Protein AF-A0A4Q6BRA6-F1 (afdb_monomer_lite)

pLDDT: mean 88.22, std 10.49, range [35.25, 98.69]

Radius of gyration: 20.91 Å; chains: 1; bounding box: 52×38×60 Å

Structure (mmCIF, N/CA/C/O backbone):
data_AF-A0A4Q6BRA6-F1
#
_entry.id   AF-A0A4Q6BRA6-F1
#
loop_
_atom_site.group_PDB
_atom_site.id
_atom_site.type_symbol
_atom_site.label_atom_id
_atom_site.label_alt_id
_atom_site.label_comp_id
_atom_site.label_asym_id
_atom_site.label_entity_id
_atom_site.label_seq_id
_atom_site.pdbx_PDB_ins_code
_atom_site.Cartn_x
_atom_site.Cartn_y
_atom_site.Cartn_z
_atom_site.occupancy
_atom_site.B_iso_or_equiv
_atom_site.auth_seq_id
_atom_site.auth_comp_id
_atom_site.auth_asym_id
_atom_site.auth_atom_id
_atom_site.pdbx_PDB_model_num
ATOM 1 N N . MET A 1 1 ? -25.916 -18.422 7.567 1.00 35.25 1 MET A N 1
ATOM 2 C CA . MET A 1 1 ? -24.764 -18.278 8.483 1.00 35.25 1 MET A CA 1
ATOM 3 C C . MET A 1 1 ? -23.683 -17.547 7.707 1.00 35.25 1 MET A C 1
ATOM 5 O O . MET A 1 1 ? -23.280 -18.076 6.681 1.00 35.25 1 MET A O 1
ATOM 9 N N . SER A 1 2 ? -23.303 -16.319 8.083 1.00 38.03 2 SER A N 1
ATOM 10 C CA . SER A 1 2 ? -22.186 -15.640 7.409 1.00 38.03 2 SER A CA 1
ATOM 11 C C . SER A 1 2 ? -20.893 -16.321 7.838 1.00 38.03 2 SER A C 1
ATOM 13 O O . SER A 1 2 ? -20.604 -16.397 9.032 1.00 38.03 2 SER A O 1
ATOM 15 N N . THR A 1 3 ? -20.136 -16.845 6.884 1.00 42.50 3 THR A N 1
ATOM 16 C CA . THR A 1 3 ? -18.757 -17.274 7.110 1.00 42.50 3 THR A CA 1
ATOM 17 C C . THR A 1 3 ? -17.977 -16.112 7.741 1.00 42.50 3 THR A C 1
ATOM 19 O O . THR A 1 3 ? -18.130 -14.977 7.281 1.00 42.50 3 THR A O 1
ATOM 22 N N . PRO A 1 4 ? -17.183 -16.338 8.804 1.00 53.59 4 PRO A N 1
ATOM 23 C CA . PRO A 1 4 ? -16.319 -15.291 9.344 1.00 53.59 4 PRO A CA 1
ATOM 24 C C . PRO A 1 4 ? -15.389 -14.791 8.230 1.00 53.59 4 PRO A C 1
ATOM 26 O O . PRO A 1 4 ? -14.812 -15.600 7.502 1.00 53.59 4 PRO A O 1
ATOM 29 N N . SER A 1 5 ? -15.289 -13.469 8.044 1.00 74.81 5 SER A N 1
ATOM 30 C CA . SER A 1 5 ? -14.461 -12.913 6.970 1.00 74.81 5 SER A CA 1
ATOM 31 C C . SER A 1 5 ? -12.993 -13.222 7.248 1.00 74.81 5 SER A C 1
ATOM 33 O O . SER A 1 5 ? -12.490 -12.893 8.325 1.00 74.81 5 SER A O 1
ATOM 35 N N . ARG A 1 6 ? -12.305 -13.833 6.280 1.00 86.44 6 ARG A N 1
ATOM 36 C CA . ARG A 1 6 ? -10.858 -14.062 6.349 1.00 86.44 6 ARG A CA 1
ATOM 37 C C . ARG A 1 6 ? -10.134 -12.719 6.535 1.00 86.44 6 ARG A C 1
ATOM 39 O O . ARG A 1 6 ? -10.572 -11.729 5.945 1.00 86.44 6 ARG A O 1
ATOM 46 N N . PRO A 1 7 ? -9.061 -12.642 7.345 1.00 89.81 7 PRO A N 1
ATOM 47 C CA . PRO A 1 7 ? -8.321 -11.397 7.506 1.00 89.81 7 PRO A CA 1
ATOM 48 C C . PRO A 1 7 ? -7.785 -10.917 6.156 1.00 89.81 7 PRO A C 1
ATOM 50 O O . PRO A 1 7 ? -7.386 -11.730 5.320 1.00 89.81 7 PRO A O 1
ATOM 53 N N . ARG A 1 8 ? -7.778 -9.600 5.945 1.00 94.19 8 ARG A N 1
ATOM 54 C CA . ARG A 1 8 ? -7.312 -9.013 4.688 1.00 94.19 8 ARG A CA 1
ATOM 55 C C . ARG A 1 8 ? -5.800 -8.909 4.643 1.00 94.19 8 ARG A C 1
ATOM 57 O O . ARG A 1 8 ? -5.183 -8.446 5.606 1.00 94.19 8 ARG A O 1
ATOM 64 N N . VAL A 1 9 ? -5.235 -9.261 3.500 1.00 95.81 9 VAL A N 1
ATOM 65 C CA . VAL A 1 9 ? -3.826 -9.041 3.174 1.00 95.81 9 VAL A CA 1
ATOM 66 C C . VAL A 1 9 ? -3.755 -8.131 1.959 1.00 95.81 9 VAL A C 1
ATOM 68 O O . VAL A 1 9 ? -4.470 -8.361 0.990 1.00 95.81 9 VAL A O 1
ATOM 71 N N . LEU A 1 10 ? -2.879 -7.128 1.993 1.00 97.44 10 LEU A N 1
ATOM 72 C CA . LEU A 1 10 ? -2.579 -6.289 0.833 1.00 97.44 10 LEU A CA 1
ATOM 73 C C . LEU A 1 10 ? -1.098 -6.407 0.481 1.00 97.44 10 LEU A C 1
ATOM 75 O O . LEU A 1 10 ? -0.242 -6.224 1.345 1.00 97.44 10 LEU A O 1
ATOM 79 N N . SER A 1 11 ? -0.787 -6.652 -0.788 1.00 96.44 11 SER A N 1
ATOM 80 C CA . SER A 1 11 ? 0.584 -6.593 -1.291 1.00 96.44 11 SER A CA 1
ATOM 81 C C . SER A 1 11 ? 0.613 -6.089 -2.731 1.00 96.44 11 SER A C 1
ATOM 83 O O . SER A 1 11 ? -0.318 -6.324 -3.498 1.00 96.44 11 SER A O 1
ATOM 85 N N . GLY A 1 12 ? 1.669 -5.372 -3.102 1.00 95.62 12 GLY A N 1
ATOM 86 C CA . GLY A 1 12 ? 1.787 -4.761 -4.421 1.00 95.62 12 GLY A CA 1
ATOM 87 C C . GLY A 1 12 ? 3.190 -4.888 -4.988 1.00 95.62 12 GLY A C 1
ATOM 88 O O . GLY A 1 12 ? 4.163 -5.031 -4.249 1.00 95.62 12 GLY A O 1
ATOM 89 N N . MET A 1 13 ? 3.296 -4.839 -6.313 1.00 95.12 13 MET A N 1
ATOM 90 C CA . MET A 1 13 ? 4.573 -4.949 -7.018 1.00 95.12 13 MET A CA 1
ATOM 91 C C . MET A 1 13 ? 4.616 -3.980 -8.198 1.00 95.12 13 MET A C 1
ATOM 93 O O . MET A 1 13 ? 3.631 -3.805 -8.917 1.00 95.12 13 MET A O 1
ATOM 97 N N . ARG A 1 14 ? 5.770 -3.336 -8.393 1.00 94.88 14 ARG A N 1
ATOM 98 C CA . ARG A 1 14 ? 5.977 -2.375 -9.483 1.00 94.88 14 ARG A CA 1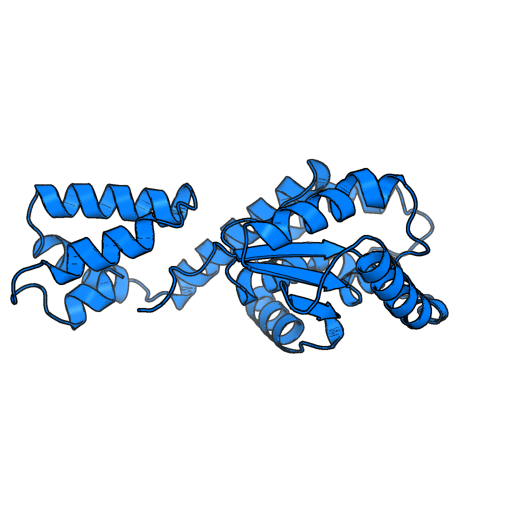
ATOM 99 C C . ARG A 1 14 ? 6.231 -3.099 -10.818 1.00 94.88 14 ARG A C 1
ATOM 101 O O . ARG A 1 14 ? 7.027 -4.037 -10.837 1.00 94.88 14 ARG A O 1
ATOM 108 N N . PRO A 1 15 ? 5.656 -2.631 -11.940 1.00 94.19 15 PRO A N 1
ATOM 109 C CA . PRO A 1 15 ? 5.894 -3.174 -13.285 1.00 94.19 15 PRO A CA 1
ATOM 110 C C . PRO A 1 15 ? 7.242 -2.735 -13.890 1.00 94.19 15 PRO A C 1
ATOM 112 O O . PRO A 1 15 ? 7.283 -2.004 -14.879 1.00 94.19 15 PRO A O 1
ATOM 115 N N . THR A 1 16 ? 8.366 -3.174 -13.314 1.00 82.81 16 THR A N 1
ATOM 116 C CA . THR A 1 16 ? 9.722 -2.736 -13.721 1.00 82.81 16 THR A CA 1
ATOM 117 C C . THR A 1 16 ? 10.437 -3.655 -14.721 1.00 82.81 16 THR A C 1
ATOM 119 O O . THR A 1 16 ? 11.643 -3.521 -14.907 1.00 82.81 16 THR A O 1
ATOM 122 N N . GLY A 1 17 ? 9.730 -4.586 -15.364 1.00 80.12 17 GLY A N 1
ATOM 123 C CA . GLY A 1 17 ? 10.290 -5.508 -16.360 1.00 80.12 17 GLY A CA 1
ATOM 124 C C . GLY A 1 17 ? 9.760 -6.931 -16.195 1.00 80.12 17 GLY A C 1
ATOM 125 O O . GLY A 1 17 ? 8.759 -7.142 -15.512 1.00 80.12 17 GLY A O 1
ATOM 126 N N . GLN A 1 18 ? 10.427 -7.901 -16.826 1.00 81.25 18 GLN A N 1
ATOM 127 C CA . GLN A 1 18 ? 10.056 -9.313 -16.699 1.00 81.25 18 GLN A CA 1
ATOM 128 C C . GLN A 1 18 ? 10.319 -9.831 -15.284 1.00 81.25 18 GLN A C 1
ATOM 130 O O . GLN A 1 18 ? 11.369 -9.545 -14.701 1.00 81.25 18 GLN A O 1
ATOM 135 N N . LEU A 1 19 ? 9.385 -10.623 -14.752 1.00 84.69 19 LEU A N 1
ATOM 136 C CA . LEU A 1 19 ? 9.601 -11.308 -13.485 1.00 84.69 19 LEU A CA 1
ATOM 137 C C . LEU A 1 19 ? 10.709 -12.351 -13.636 1.00 84.69 19 LEU A C 1
ATOM 139 O O . LEU A 1 19 ? 10.771 -13.099 -14.608 1.00 84.69 19 LEU A O 1
ATOM 143 N N . HIS A 1 20 ? 11.569 -12.433 -12.629 1.00 86.88 20 HIS A N 1
ATOM 144 C CA . HIS A 1 20 ? 12.596 -13.462 -12.530 1.00 86.88 20 HIS A CA 1
ATOM 145 C C . HIS A 1 20 ? 12.420 -14.284 -11.249 1.00 86.88 20 HIS A C 1
ATOM 147 O O . HIS A 1 20 ? 11.619 -13.956 -10.370 1.00 86.88 20 HIS A O 1
ATOM 153 N N . LEU A 1 21 ? 13.222 -15.343 -11.088 1.00 85.44 21 LEU A N 1
ATOM 154 C CA . LEU A 1 21 ? 13.145 -16.253 -9.933 1.00 85.44 21 LEU A CA 1
ATOM 155 C C . LEU A 1 21 ? 13.228 -15.530 -8.580 1.00 85.44 21 LEU A C 1
ATOM 157 O O . LEU A 1 21 ? 12.549 -15.922 -7.634 1.00 85.44 21 LEU A O 1
ATOM 161 N N . GLY A 1 22 ? 13.995 -14.439 -8.499 1.00 83.62 22 GLY A N 1
ATOM 162 C CA . GLY A 1 22 ? 14.011 -13.566 -7.320 1.00 83.62 22 GLY A CA 1
ATOM 163 C C . GLY A 1 22 ? 12.629 -13.013 -6.935 1.00 83.62 22 GLY A C 1
ATOM 164 O O . GLY A 1 22 ? 12.264 -13.085 -5.767 1.00 83.62 22 GLY A O 1
ATOM 165 N N . ASN A 1 23 ? 11.817 -12.537 -7.890 1.00 85.25 23 ASN A N 1
ATOM 166 C CA . ASN A 1 23 ? 10.451 -12.077 -7.607 1.00 85.25 23 ASN A CA 1
ATOM 167 C C . ASN A 1 23 ? 9.547 -13.239 -7.184 1.00 85.25 23 ASN A C 1
ATOM 169 O O . ASN A 1 23 ? 8.724 -13.090 -6.279 1.00 85.25 23 ASN A O 1
ATOM 173 N N . PHE A 1 24 ? 9.719 -14.403 -7.820 1.00 85.81 24 PHE A N 1
ATOM 174 C CA . PHE A 1 24 ? 8.928 -15.586 -7.499 1.00 85.81 24 PHE A CA 1
ATOM 175 C C . PHE A 1 24 ? 9.152 -16.042 -6.054 1.00 85.81 24 PHE A C 1
ATOM 177 O O . PHE A 1 24 ? 8.198 -16.179 -5.290 1.00 85.81 24 PHE A O 1
ATOM 184 N N . HIS A 1 25 ? 10.413 -16.226 -5.661 1.00 85.06 25 HIS A N 1
ATOM 185 C CA . HIS A 1 25 ? 10.772 -16.653 -4.310 1.00 85.06 25 HIS A CA 1
ATOM 186 C C . HIS A 1 25 ? 10.600 -15.551 -3.261 1.00 85.06 25 HIS A C 1
ATOM 188 O O . HIS A 1 25 ? 10.328 -15.870 -2.107 1.00 85.06 25 HIS A O 1
ATOM 194 N N . GLY A 1 26 ? 10.746 -14.282 -3.648 1.00 82.75 26 GLY A N 1
ATOM 195 C CA . GLY A 1 26 ? 10.636 -13.147 -2.735 1.00 82.75 26 GLY A CA 1
ATOM 196 C C . GLY A 1 26 ? 9.199 -12.758 -2.387 1.00 82.75 26 GLY A C 1
ATOM 197 O O . GLY A 1 26 ? 8.948 -12.340 -1.262 1.00 82.75 26 GLY A O 1
ATOM 198 N N . ALA A 1 27 ? 8.252 -12.897 -3.322 1.00 87.75 27 ALA A N 1
ATOM 199 C CA . ALA A 1 27 ? 6.871 -12.457 -3.108 1.00 87.75 27 ALA A CA 1
ATOM 200 C C . ALA A 1 27 ? 5.825 -13.417 -3.685 1.00 87.75 27 ALA A C 1
ATOM 202 O O . ALA A 1 27 ? 4.922 -13.838 -2.965 1.00 87.75 27 ALA A O 1
ATOM 203 N N . LEU A 1 28 ? 5.940 -13.792 -4.964 1.00 91.38 28 LEU A N 1
ATOM 204 C CA . LEU A 1 28 ? 4.831 -14.422 -5.693 1.00 91.38 28 LEU A CA 1
ATOM 205 C C . LEU A 1 28 ? 4.424 -15.783 -5.117 1.00 91.38 28 LEU A C 1
ATOM 207 O O . LEU A 1 28 ? 3.238 -16.059 -4.970 1.00 91.38 28 LEU A O 1
ATOM 211 N N . ARG A 1 29 ? 5.398 -16.611 -4.721 1.00 92.50 29 ARG A N 1
ATOM 212 C CA . ARG A 1 29 ? 5.133 -17.891 -4.051 1.00 92.50 29 ARG A CA 1
ATOM 213 C C . ARG A 1 29 ? 4.351 -17.690 -2.753 1.00 92.50 29 ARG A C 1
ATOM 215 O O . ARG A 1 29 ? 3.378 -18.392 -2.513 1.00 92.50 29 ARG A O 1
ATOM 222 N N . ASN A 1 30 ? 4.749 -16.703 -1.953 1.00 92.75 30 ASN A N 1
ATOM 223 C CA . ASN A 1 30 ? 4.059 -16.369 -0.713 1.00 92.75 30 ASN A CA 1
ATOM 224 C C . ASN A 1 30 ? 2.631 -15.869 -0.986 1.00 92.75 30 ASN A C 1
ATOM 226 O O . ASN A 1 30 ? 1.709 -16.239 -0.273 1.00 92.75 30 ASN A O 1
ATOM 230 N N . TRP A 1 31 ? 2.409 -15.082 -2.043 1.00 95.50 31 TRP A N 1
ATOM 231 C CA . TRP A 1 31 ? 1.060 -14.652 -2.436 1.00 95.50 31 TRP A CA 1
ATOM 232 C C . TRP A 1 31 ? 0.154 -15.831 -2.807 1.00 95.50 31 TRP A C 1
ATOM 234 O O . TRP A 1 31 ? -1.008 -15.859 -2.398 1.00 95.50 31 TRP A O 1
ATOM 244 N N . VAL A 1 32 ? 0.693 -16.825 -3.522 1.00 94.94 32 VAL A N 1
ATOM 245 C CA . VAL A 1 32 ? -0.036 -18.048 -3.896 1.00 94.94 32 VAL A CA 1
ATOM 246 C C . VAL A 1 32 ? -0.461 -18.866 -2.674 1.00 94.94 32 VAL A C 1
ATOM 248 O O . VAL A 1 32 ? -1.529 -19.483 -2.699 1.00 94.94 32 VAL A O 1
ATOM 251 N N . ASP A 1 33 ? 0.336 -18.850 -1.608 1.00 93.75 33 ASP A N 1
ATOM 252 C CA . ASP A 1 33 ? -0.019 -19.474 -0.334 1.00 93.75 33 ASP A CA 1
ATOM 253 C C . ASP A 1 33 ? -1.048 -18.613 0.429 1.00 93.75 33 ASP A C 1
ATOM 255 O O . ASP A 1 33 ? -2.095 -19.110 0.843 1.00 93.75 33 ASP A O 1
ATOM 259 N N . LEU A 1 34 ? -0.826 -17.296 0.523 1.00 93.94 34 LEU A N 1
ATOM 260 C CA . LEU A 1 34 ? -1.692 -16.359 1.252 1.00 93.94 34 LEU A CA 1
ATOM 261 C C . LEU A 1 34 ? -3.128 -16.297 0.714 1.00 93.94 34 LEU A C 1
ATOM 263 O O . LEU A 1 34 ? -4.061 -16.212 1.511 1.00 93.94 34 LEU A O 1
ATOM 267 N N . GLN A 1 35 ? -3.343 -16.377 -0.605 1.00 94.44 35 GLN A N 1
ATOM 268 C CA . GLN A 1 35 ? -4.699 -16.383 -1.184 1.00 94.44 35 GLN A CA 1
ATOM 269 C C . GLN A 1 35 ? -5.553 -17.587 -0.739 1.00 94.44 35 GLN A C 1
ATOM 271 O O . GLN A 1 35 ? -6.763 -17.590 -0.961 1.00 94.44 35 GLN A O 1
ATOM 276 N N . ARG A 1 36 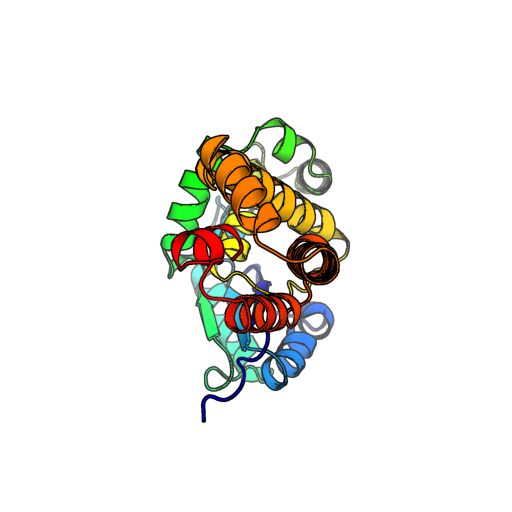? -4.969 -18.619 -0.110 1.00 91.62 36 ARG A N 1
ATOM 277 C CA . ARG A 1 36 ? -5.714 -19.774 0.428 1.00 91.62 36 ARG A CA 1
ATOM 278 C C . ARG A 1 36 ? -6.297 -19.500 1.810 1.00 91.62 36 ARG A C 1
ATOM 280 O O . ARG A 1 36 ? -7.417 -19.929 2.080 1.00 91.62 36 ARG A O 1
ATOM 287 N N . ASP A 1 37 ? -5.587 -18.712 2.617 1.00 90.81 37 ASP A N 1
ATOM 288 C CA . ASP A 1 37 ? -5.920 -18.469 4.024 1.00 90.81 37 ASP A CA 1
ATOM 289 C C . ASP A 1 37 ? -6.475 -17.052 4.291 1.00 90.81 37 ASP A C 1
ATOM 291 O O . ASP A 1 37 ? -7.294 -16.856 5.190 1.00 90.81 37 ASP A O 1
ATOM 295 N N . TYR A 1 38 ? -6.152 -16.059 3.451 1.00 94.12 38 TYR A N 1
ATOM 296 C CA . TYR A 1 38 ? -6.504 -14.638 3.633 1.00 94.12 38 TYR A CA 1
ATOM 297 C C . TYR A 1 38 ? -7.344 -14.030 2.502 1.00 94.12 38 TYR A C 1
ATOM 299 O O . TYR A 1 38 ? -7.228 -14.452 1.357 1.00 94.12 38 TYR A O 1
ATOM 307 N N . ASP A 1 39 ? -8.161 -13.018 2.799 1.00 94.38 39 ASP A N 1
ATOM 308 C CA . ASP A 1 39 ? -8.810 -12.194 1.765 1.00 94.38 39 ASP A CA 1
ATOM 309 C C . ASP A 1 39 ? -7.736 -11.306 1.105 1.00 94.38 39 ASP A C 1
ATOM 311 O O . ASP A 1 39 ? -7.343 -10.268 1.645 1.00 94.38 39 ASP A O 1
ATOM 315 N N . GLY A 1 40 ? -7.149 -11.808 0.016 1.00 96.12 40 GLY A N 1
ATOM 316 C CA . GLY A 1 40 ? -5.954 -11.244 -0.606 1.00 96.12 40 GLY A CA 1
ATOM 317 C C . GLY A 1 40 ? -6.269 -10.149 -1.621 1.00 96.12 40 GLY A C 1
ATOM 318 O O . GLY A 1 40 ? -7.081 -10.351 -2.520 1.00 96.12 40 GLY A O 1
ATOM 319 N N . TYR A 1 41 ? -5.575 -9.020 -1.508 1.00 98.12 41 TYR A N 1
ATOM 320 C CA . TYR A 1 41 ? -5.577 -7.914 -2.461 1.00 98.12 41 TYR A CA 1
ATOM 321 C C . TYR A 1 41 ? -4.159 -7.769 -3.013 1.00 98.12 41 TYR A C 1
ATOM 323 O O . TYR A 1 41 ? -3.239 -7.361 -2.298 1.00 98.12 41 TYR A O 1
ATOM 331 N N . PHE A 1 42 ? -3.978 -8.125 -4.281 1.00 97.94 42 PHE A N 1
ATOM 332 C CA . PHE A 1 42 ? -2.688 -8.105 -4.963 1.00 97.94 42 PHE A CA 1
ATOM 333 C C . PHE A 1 42 ? -2.743 -7.139 -6.135 1.00 97.94 42 PHE A C 1
ATOM 335 O O . PHE A 1 42 ? -3.615 -7.258 -6.994 1.00 97.94 42 PHE A O 1
ATOM 342 N N . PHE A 1 43 ? -1.836 -6.166 -6.185 1.00 98.19 43 PHE A N 1
ATOM 343 C CA . PHE A 1 43 ? -1.968 -5.091 -7.165 1.00 98.19 43 PHE A CA 1
ATOM 344 C C . PHE A 1 43 ? -0.686 -4.706 -7.879 1.00 98.19 43 PHE A C 1
ATOM 346 O O . PHE A 1 43 ? 0.415 -4.709 -7.319 1.00 98.19 43 PHE A O 1
ATOM 353 N N . VAL A 1 44 ? -0.849 -4.349 -9.150 1.00 98.19 44 VAL A N 1
ATOM 354 C CA . VAL A 1 44 ? 0.215 -3.770 -9.963 1.00 98.19 44 VAL A CA 1
ATOM 355 C C . VAL A 1 44 ? 0.340 -2.295 -9.602 1.00 98.19 44 VAL A C 1
ATOM 357 O O . VAL A 1 44 ? -0.560 -1.507 -9.877 1.00 98.19 44 VAL A O 1
ATOM 360 N N . ALA A 1 45 ? 1.455 -1.930 -8.979 1.00 97.62 45 ALA A N 1
ATOM 361 C CA . ALA A 1 45 ? 1.744 -0.586 -8.491 1.00 97.62 45 ALA A CA 1
ATOM 362 C C . ALA A 1 45 ? 2.338 0.284 -9.616 1.00 97.62 45 ALA A C 1
ATOM 364 O O . ALA A 1 45 ? 3.534 0.596 -9.622 1.00 97.62 45 ALA A O 1
ATOM 365 N N . ASP A 1 46 ? 1.532 0.601 -10.629 1.00 97.69 46 ASP A N 1
ATOM 366 C CA . ASP A 1 46 ? 1.979 1.297 -11.837 1.00 97.69 46 ASP A CA 1
ATOM 367 C C . ASP A 1 46 ? 2.258 2.790 -11.622 1.00 97.69 46 ASP A C 1
ATOM 369 O O . ASP A 1 46 ? 3.248 3.287 -12.160 1.00 97.69 46 ASP A O 1
ATOM 373 N N . TRP A 1 47 ? 1.517 3.496 -10.762 1.00 97.50 47 TRP A N 1
ATOM 374 C CA . TRP A 1 47 ? 1.897 4.865 -10.378 1.00 97.50 47 TRP A CA 1
ATOM 375 C C . TRP A 1 47 ? 3.194 4.907 -9.570 1.00 97.50 47 TRP A C 1
ATOM 377 O O . TRP A 1 47 ? 4.005 5.811 -9.766 1.00 97.50 47 TRP A O 1
ATOM 387 N N . HIS A 1 48 ? 3.465 3.897 -8.737 1.00 96.44 48 HIS A N 1
ATOM 388 C CA . HIS A 1 48 ? 4.769 3.786 -8.066 1.00 96.44 48 HIS A CA 1
ATOM 389 C C . HIS A 1 48 ? 5.929 3.612 -9.048 1.00 96.44 48 HIS A C 1
ATOM 391 O O . HIS A 1 48 ? 7.025 4.097 -8.769 1.00 96.44 48 HIS A O 1
ATOM 397 N N . ALA A 1 49 ? 5.721 2.965 -10.200 1.00 94.62 49 ALA A N 1
ATOM 398 C CA . ALA A 1 49 ? 6.757 2.866 -11.231 1.00 94.62 49 ALA A CA 1
ATOM 399 C C . ALA A 1 49 ? 7.098 4.232 -11.848 1.00 94.62 49 ALA A C 1
ATOM 401 O O . ALA A 1 49 ? 8.251 4.471 -12.205 1.00 94.62 49 ALA A O 1
ATOM 402 N N . LEU A 1 50 ? 6.134 5.156 -11.909 1.00 94.38 50 LEU A N 1
ATOM 403 C CA . LEU A 1 50 ? 6.357 6.509 -12.424 1.00 94.38 50 LEU A CA 1
ATOM 404 C C . LEU A 1 50 ? 7.250 7.350 -11.503 1.00 94.38 50 LEU A C 1
ATOM 406 O O . LEU A 1 50 ? 7.928 8.252 -11.981 1.00 94.38 50 LEU A O 1
ATOM 410 N N . THR A 1 51 ? 7.319 7.044 -10.204 1.00 92.12 51 THR A N 1
ATOM 411 C CA . THR A 1 51 ? 8.108 7.843 -9.243 1.00 92.12 51 THR A CA 1
ATOM 412 C C . THR A 1 51 ? 9.610 7.815 -9.523 1.00 92.12 51 THR A C 1
ATOM 414 O O . THR A 1 51 ? 10.312 8.761 -9.179 1.00 92.12 51 THR A O 1
ATOM 417 N N . THR A 1 52 ? 10.098 6.766 -10.190 1.00 89.31 52 THR A N 1
ATOM 418 C CA . THR A 1 52 ? 11.482 6.675 -10.670 1.00 89.31 52 THR A CA 1
ATOM 419 C C . THR A 1 52 ? 11.586 6.589 -12.189 1.00 89.31 52 THR A C 1
ATOM 421 O O . THR A 1 52 ? 12.652 6.877 -12.721 1.00 89.31 52 THR A O 1
ATOM 424 N N . GLY A 1 53 ? 10.528 6.183 -12.898 1.00 88.88 53 GLY A N 1
ATOM 425 C CA . GLY A 1 53 ? 10.512 5.926 -14.344 1.00 88.88 53 GLY A CA 1
ATOM 426 C C . GLY A 1 53 ? 9.676 6.894 -15.182 1.00 88.88 53 GLY A C 1
ATOM 427 O O . GLY A 1 53 ? 9.229 6.503 -16.253 1.00 88.88 53 GLY A O 1
ATOM 428 N N . TYR A 1 54 ? 9.428 8.121 -14.717 1.00 90.50 54 TYR A N 1
ATOM 429 C CA . TYR A 1 54 ? 8.564 9.081 -15.421 1.00 90.50 54 TYR A CA 1
ATOM 430 C C . TYR A 1 54 ? 9.077 9.506 -16.813 1.00 90.50 54 TYR A C 1
ATOM 432 O O . TYR A 1 54 ? 8.273 9.932 -17.637 1.00 90.50 54 TYR A O 1
ATOM 440 N N . GLU A 1 55 ? 10.385 9.413 -17.081 1.00 90.44 55 GLU A N 1
ATOM 441 C CA . GLU A 1 55 ? 11.005 9.890 -18.332 1.00 90.44 55 GLU A CA 1
ATOM 442 C C . GLU A 1 55 ? 10.648 9.038 -19.558 1.00 90.44 55 GLU A C 1
ATOM 444 O O . GLU A 1 55 ? 10.528 9.567 -20.661 1.00 90.44 55 GLU A O 1
ATOM 449 N N . ASP A 1 56 ? 10.446 7.730 -19.370 1.00 91.19 56 ASP A N 1
ATOM 450 C CA . ASP A 1 56 ? 10.041 6.808 -20.431 1.00 91.19 56 ASP A CA 1
ATOM 451 C C . ASP A 1 56 ? 9.022 5.796 -19.902 1.00 91.19 56 ASP A C 1
ATOM 453 O O . ASP A 1 56 ? 9.334 4.877 -19.143 1.00 91.19 56 ASP A O 1
ATOM 457 N N . THR A 1 57 ? 7.779 5.964 -20.347 1.00 94.19 57 THR A N 1
ATOM 458 C CA . THR A 1 57 ? 6.642 5.117 -19.970 1.00 94.19 57 THR A CA 1
ATOM 459 C C . THR A 1 57 ? 6.221 4.160 -21.085 1.00 94.19 57 THR A C 1
ATOM 461 O O . THR A 1 57 ? 5.242 3.428 -20.927 1.00 94.19 57 THR A O 1
ATOM 464 N N . SER A 1 58 ? 6.957 4.115 -22.202 1.00 95.25 58 SER A N 1
ATOM 465 C CA . SER A 1 58 ? 6.587 3.351 -23.401 1.00 95.25 58 SER A CA 1
ATOM 466 C C . SER A 1 58 ? 6.392 1.854 -23.126 1.00 95.25 58 SER A C 1
ATOM 468 O O . SER A 1 58 ? 5.464 1.236 -23.649 1.00 95.25 58 SER A O 1
ATOM 470 N N . ALA A 1 59 ? 7.213 1.280 -22.243 1.00 94.44 59 ALA A N 1
ATOM 471 C CA . ALA A 1 59 ? 7.142 -0.127 -21.855 1.00 94.44 59 ALA A CA 1
ATOM 472 C C . ALA A 1 59 ? 6.130 -0.421 -20.731 1.00 94.44 59 ALA A C 1
ATOM 474 O O . ALA A 1 59 ? 5.824 -1.587 -20.477 1.00 94.44 59 ALA A O 1
ATOM 475 N N . LEU A 1 60 ? 5.590 0.598 -20.050 1.00 95.12 60 LEU A N 1
ATOM 476 C CA . LEU A 1 60 ? 4.813 0.421 -18.818 1.00 95.12 60 LEU A CA 1
ATOM 477 C C . LEU A 1 60 ? 3.579 -0.465 -19.032 1.00 95.12 60 LEU A C 1
ATOM 479 O O . LEU A 1 60 ? 3.364 -1.418 -18.288 1.00 95.12 60 LEU A O 1
ATOM 483 N N . GLN A 1 61 ? 2.809 -0.206 -20.090 1.00 95.31 61 GLN A N 1
ATOM 484 C CA . GLN A 1 61 ? 1.610 -0.989 -20.415 1.00 95.31 61 GLN A CA 1
ATOM 485 C C . GLN A 1 61 ? 1.938 -2.456 -20.730 1.00 95.31 61 GLN A C 1
ATOM 487 O O . GLN A 1 61 ? 1.248 -3.371 -20.274 1.00 95.31 61 GLN A O 1
ATOM 492 N N . ALA A 1 62 ? 3.026 -2.695 -21.467 1.00 96.06 62 ALA A N 1
ATOM 493 C CA . ALA A 1 62 ? 3.490 -4.046 -21.766 1.00 96.06 62 ALA A CA 1
ATOM 494 C C . ALA A 1 62 ? 3.954 -4.779 -20.496 1.00 96.06 62 ALA A C 1
ATOM 496 O O . ALA A 1 62 ? 3.641 -5.960 -20.321 1.00 96.06 62 ALA A O 1
ATOM 497 N N . ASN A 1 63 ? 4.633 -4.078 -19.585 1.00 96.38 63 ASN A N 1
ATOM 498 C CA . ASN A 1 63 ? 5.080 -4.628 -18.307 1.00 96.38 63 ASN A CA 1
ATOM 499 C C . ASN A 1 63 ? 3.903 -4.970 -17.385 1.00 96.38 63 ASN A C 1
ATOM 501 O O . ASN A 1 63 ? 3.903 -6.047 -16.795 1.00 96.38 63 ASN A O 1
ATOM 505 N N . ILE A 1 64 ? 2.881 -4.107 -17.296 1.00 97.00 64 ILE A N 1
ATOM 506 C CA . ILE A 1 64 ? 1.652 -4.380 -16.527 1.00 97.00 64 ILE A CA 1
ATOM 507 C C . ILE A 1 64 ? 1.009 -5.678 -17.022 1.00 97.00 64 ILE A C 1
ATOM 509 O O . ILE A 1 64 ? 0.744 -6.584 -16.231 1.00 97.00 64 ILE A O 1
ATO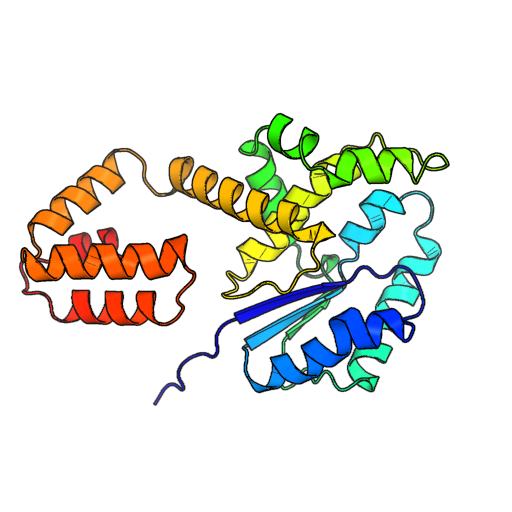M 513 N N . ARG A 1 65 ? 0.805 -5.800 -18.341 1.00 96.19 65 ARG A N 1
ATOM 514 C CA . ARG A 1 65 ? 0.196 -6.992 -18.941 1.00 96.19 65 ARG A CA 1
ATOM 515 C C . ARG A 1 65 ? 1.030 -8.248 -18.695 1.00 96.19 65 ARG A C 1
ATOM 517 O O . ARG A 1 65 ? 0.469 -9.274 -18.324 1.00 96.19 65 ARG A O 1
ATOM 524 N N . SER A 1 66 ? 2.341 -8.170 -18.913 1.00 95.62 66 SER A N 1
ATOM 525 C CA . SER A 1 66 ? 3.242 -9.321 -18.764 1.00 95.62 66 SER A CA 1
ATOM 526 C C . SER A 1 66 ? 3.269 -9.816 -17.322 1.00 95.62 66 SER A C 1
ATOM 528 O O . SER A 1 66 ? 3.082 -11.000 -17.077 1.00 95.62 66 SER A O 1
ATOM 530 N N . MET A 1 67 ? 3.376 -8.903 -16.358 1.00 95.62 67 MET A N 1
ATOM 531 C CA . MET A 1 67 ? 3.388 -9.255 -14.943 1.00 95.62 67 MET A CA 1
ATOM 532 C C . MET A 1 67 ? 2.070 -9.884 -14.476 1.00 95.62 67 MET A C 1
ATOM 534 O O . MET A 1 67 ? 2.100 -10.851 -13.722 1.00 95.62 67 MET A O 1
ATOM 538 N N . LEU A 1 68 ? 0.916 -9.390 -14.944 1.00 96.06 68 LEU A N 1
ATOM 539 C CA . LEU A 1 68 ? -0.371 -10.032 -14.654 1.00 96.06 68 LEU A CA 1
ATOM 540 C C . LEU A 1 68 ? -0.432 -11.457 -15.219 1.00 96.06 68 LEU A C 1
ATOM 542 O O . LEU A 1 68 ? -0.900 -12.361 -14.532 1.00 96.06 68 LEU A O 1
ATOM 546 N N . ILE A 1 69 ? 0.065 -11.675 -16.443 1.00 95.31 69 ILE A N 1
ATOM 547 C CA . ILE A 1 69 ? 0.165 -13.019 -17.034 1.00 95.31 69 ILE A CA 1
ATOM 548 C C . ILE A 1 69 ? 1.049 -13.916 -16.162 1.00 95.31 69 ILE A C 1
ATOM 550 O O . ILE A 1 69 ? 0.642 -15.033 -15.847 1.00 95.31 69 ILE A O 1
ATOM 554 N N . ASP A 1 70 ? 2.210 -13.425 -15.729 1.00 94.62 70 ASP A N 1
ATOM 555 C CA . ASP A 1 70 ? 3.131 -14.190 -14.889 1.00 94.62 70 ASP A CA 1
ATOM 556 C C . ASP A 1 70 ? 2.513 -14.545 -13.526 1.00 94.62 70 ASP A C 1
ATOM 558 O O . ASP A 1 70 ? 2.712 -15.651 -13.027 1.00 94.62 70 ASP A O 1
ATOM 562 N N . TRP A 1 71 ? 1.730 -13.644 -12.922 1.00 96.19 71 TRP A N 1
ATOM 563 C CA . TRP A 1 71 ? 1.036 -13.918 -11.658 1.00 96.19 71 TRP A CA 1
ATOM 564 C C . TRP A 1 71 ? -0.002 -15.024 -11.803 1.00 96.19 71 TRP A C 1
ATOM 566 O O . TRP A 1 71 ? -0.022 -15.956 -10.996 1.00 96.19 71 TRP A O 1
ATOM 576 N N . LEU A 1 72 ? -0.826 -14.948 -12.851 1.00 96.12 72 LEU A N 1
ATOM 577 C CA . LEU A 1 72 ? -1.815 -15.980 -13.157 1.00 96.12 72 LEU A CA 1
ATOM 578 C C . LEU A 1 72 ? -1.129 -17.323 -13.447 1.00 96.12 72 LEU A C 1
ATOM 580 O O . LEU A 1 72 ? -1.540 -18.355 -12.923 1.00 96.12 72 LEU A O 1
ATOM 584 N N . ALA A 1 73 ? -0.040 -17.311 -14.220 1.00 94.69 73 ALA A N 1
ATOM 585 C CA . ALA A 1 73 ? 0.741 -18.507 -14.532 1.00 94.69 73 ALA A CA 1
ATOM 586 C C . ALA A 1 73 ? 1.406 -19.127 -13.290 1.00 94.69 73 ALA A C 1
ATOM 588 O O . ALA A 1 73 ? 1.524 -20.348 -13.198 1.00 94.69 73 ALA A O 1
ATOM 589 N N . ALA A 1 74 ? 1.813 -18.304 -12.320 1.00 94.12 74 ALA A N 1
ATOM 590 C CA . ALA A 1 74 ? 2.368 -18.758 -11.047 1.00 94.12 74 ALA A CA 1
ATOM 591 C C . ALA A 1 74 ? 1.316 -19.344 -10.089 1.00 94.12 74 ALA A C 1
ATOM 593 O O . ALA A 1 74 ? 1.690 -20.012 -9.123 1.00 94.12 74 ALA A O 1
ATOM 594 N N . GLY A 1 75 ? 0.025 -19.122 -10.354 1.00 95.19 75 GLY A N 1
ATOM 595 C CA . GLY A 1 75 ? -1.083 -19.735 -9.624 1.00 95.19 75 GLY A CA 1
ATOM 596 C C . GLY A 1 75 ? -1.933 -18.778 -8.792 1.00 95.19 75 GLY A C 1
ATOM 597 O O . GLY A 1 75 ? -2.718 -19.260 -7.978 1.00 95.19 75 GLY A O 1
ATOM 598 N N . LEU A 1 76 ? -1.801 -17.456 -8.955 1.00 96.25 76 LEU A N 1
ATOM 599 C CA . LEU A 1 76 ? -2.794 -16.518 -8.420 1.00 96.25 76 LEU A CA 1
ATOM 600 C C . LEU A 1 76 ? -4.118 -16.685 -9.159 1.00 96.25 76 LEU A C 1
ATOM 602 O O . LEU A 1 76 ? -4.158 -16.637 -10.387 1.00 96.25 76 LEU A O 1
ATOM 606 N N . ASP A 1 77 ? -5.195 -16.863 -8.403 1.00 96.88 77 ASP A N 1
ATOM 607 C CA . ASP A 1 77 ? -6.525 -17.114 -8.941 1.00 96.88 77 ASP A CA 1
ATOM 608 C C . ASP A 1 77 ? -7.475 -15.951 -8.592 1.00 96.88 77 ASP A C 1
ATOM 610 O O . ASP A 1 77 ? -7.824 -15.785 -7.414 1.00 96.88 77 ASP A O 1
ATOM 614 N N . PRO A 1 78 ? -7.945 -15.169 -9.588 1.00 95.94 78 PRO A N 1
ATOM 615 C CA . PRO A 1 78 ? -8.935 -14.105 -9.401 1.00 95.94 78 PRO A CA 1
ATOM 616 C C . PRO A 1 78 ? -10.267 -14.574 -8.800 1.00 95.94 78 PRO A C 1
ATOM 618 O O . PRO A 1 78 ? -11.052 -13.753 -8.335 1.00 95.94 78 PRO A O 1
ATOM 621 N N . ALA A 1 79 ? -10.561 -15.879 -8.819 1.00 95.75 79 ALA A N 1
ATOM 622 C CA . ALA A 1 79 ? -11.736 -16.430 -8.147 1.00 95.75 79 ALA A CA 1
ATOM 623 C C . ALA A 1 79 ? -11.570 -16.511 -6.617 1.00 95.75 79 ALA A C 1
ATOM 625 O O . ALA A 1 79 ? -12.560 -16.677 -5.903 1.00 95.75 79 ALA A O 1
ATOM 626 N N . THR A 1 80 ? -10.339 -16.405 -6.107 1.00 94.44 80 THR A N 1
ATOM 627 C CA . THR A 1 80 ? -10.017 -16.553 -4.675 1.00 94.44 80 THR A CA 1
ATOM 628 C C . THR A 1 80 ? -9.408 -15.304 -4.041 1.00 94.44 80 THR A C 1
ATOM 630 O O . THR A 1 80 ? -9.409 -15.182 -2.816 1.00 94.44 80 THR A O 1
ATOM 633 N N . CYS A 1 81 ? -8.917 -14.367 -4.853 1.00 96.31 81 CYS A N 1
ATOM 634 C CA . CYS A 1 81 ? -8.331 -13.107 -4.413 1.00 96.31 81 CYS A CA 1
ATOM 635 C C . CYS A 1 81 ? -8.674 -11.963 -5.377 1.00 96.31 81 CYS A C 1
ATOM 637 O O . CYS A 1 81 ? -9.095 -12.181 -6.512 1.00 96.31 81 CYS A O 1
ATOM 639 N N . THR A 1 82 ? -8.469 -10.726 -4.930 1.00 97.69 82 THR A N 1
ATOM 640 C CA . THR A 1 82 ? -8.640 -9.531 -5.757 1.00 97.69 82 THR A CA 1
ATOM 641 C C . THR A 1 82 ? -7.313 -9.165 -6.410 1.00 97.69 82 THR A C 1
ATOM 643 O O . THR A 1 82 ? -6.334 -8.890 -5.715 1.00 97.69 82 THR A O 1
ATOM 646 N N . ILE A 1 83 ? -7.293 -9.118 -7.744 1.00 98.12 83 ILE A N 1
ATOM 647 C CA . ILE A 1 83 ? -6.139 -8.678 -8.535 1.00 98.12 83 ILE A CA 1
ATOM 648 C C . ILE A 1 83 ? -6.515 -7.413 -9.303 1.00 98.12 83 ILE A C 1
ATOM 650 O O . ILE A 1 83 ? -7.531 -7.400 -9.998 1.00 98.12 83 ILE A O 1
ATOM 654 N N . PHE A 1 84 ? -5.712 -6.354 -9.195 1.00 98.31 84 PHE A N 1
ATOM 655 C CA . PHE A 1 84 ? -6.012 -5.082 -9.862 1.00 98.31 84 PHE A CA 1
ATOM 656 C C . PHE A 1 84 ? -4.763 -4.272 -10.238 1.00 98.31 84 PHE A C 1
ATOM 658 O O . PHE A 1 84 ? -3.637 -4.605 -9.872 1.00 98.31 84 PHE A O 1
ATOM 665 N N . VAL A 1 85 ? -4.966 -3.203 -11.007 1.00 98.56 85 VAL A N 1
ATOM 666 C CA . VAL A 1 85 ? -3.934 -2.218 -11.365 1.00 98.56 85 VAL A CA 1
ATOM 667 C C . VAL A 1 85 ? -4.209 -0.946 -10.569 1.00 98.56 85 VAL A C 1
ATOM 669 O O . VAL A 1 85 ? -5.351 -0.493 -10.547 1.00 98.56 85 VAL A O 1
ATOM 672 N N . GLN A 1 86 ? -3.189 -0.384 -9.917 1.00 98.69 86 GLN A N 1
ATOM 673 C CA . GLN A 1 86 ? -3.324 0.772 -9.024 1.00 98.69 86 GLN A CA 1
ATOM 674 C C . GLN A 1 86 ? -4.025 1.944 -9.721 1.00 98.69 86 GLN A C 1
ATOM 676 O O . GLN A 1 86 ? -5.006 2.464 -9.197 1.00 98.69 86 GLN A O 1
ATOM 681 N N . SER A 1 87 ? -3.598 2.302 -10.934 1.00 98.31 87 SER A N 1
ATOM 682 C CA . SER A 1 87 ? -4.193 3.411 -11.688 1.00 98.31 87 SER A CA 1
ATOM 683 C C . SER A 1 87 ? -5.648 3.212 -12.122 1.00 98.31 87 SER A C 1
ATOM 685 O O . SER A 1 87 ? -6.311 4.180 -12.491 1.00 98.31 87 SER A O 1
ATOM 687 N N . HIS A 1 88 ? -6.171 1.983 -12.072 1.00 98.44 88 HIS A N 1
ATOM 688 C CA . HIS A 1 88 ? -7.571 1.699 -12.398 1.00 98.44 88 HIS A CA 1
ATOM 689 C C . HIS A 1 88 ? -8.522 1.971 -11.223 1.00 98.44 88 HIS A C 1
ATOM 691 O O . HIS A 1 88 ? -9.736 1.891 -11.400 1.00 98.44 88 HIS A O 1
ATOM 697 N N . VAL A 1 89 ? -7.986 2.286 -10.040 1.00 98.56 89 VAL A N 1
ATOM 698 C CA . VAL A 1 89 ? -8.749 2.581 -8.824 1.00 98.56 89 VAL A CA 1
ATOM 699 C C . VAL A 1 89 ? -8.422 4.022 -8.394 1.00 98.56 89 VAL A C 1
ATOM 701 O O . VAL A 1 89 ? -7.466 4.247 -7.644 1.00 98.56 89 VAL A O 1
ATOM 704 N N . PRO A 1 90 ? -9.149 5.034 -8.912 1.00 98.00 90 PRO A N 1
ATOM 705 C CA . PRO A 1 90 ? -8.819 6.448 -8.708 1.00 98.00 90 PRO A CA 1
ATOM 706 C C . PRO A 1 90 ? -8.820 6.878 -7.233 1.00 98.00 90 PRO A C 1
ATOM 708 O O . PRO A 1 90 ? -8.123 7.827 -6.872 1.00 98.00 90 PRO A O 1
ATOM 711 N N . GLU A 1 91 ? -9.513 6.145 -6.362 1.00 98.50 91 GLU A N 1
ATOM 712 C CA . GLU A 1 91 ? -9.573 6.369 -4.916 1.00 98.50 91 GLU A CA 1
ATOM 713 C C . GLU A 1 91 ? -8.185 6.340 -4.253 1.00 98.50 91 GLU A C 1
ATOM 715 O O . GLU A 1 91 ? -7.974 6.995 -3.231 1.00 98.50 91 GLU A O 1
ATOM 720 N N . HIS A 1 92 ? -7.211 5.640 -4.846 1.00 98.62 92 HIS A N 1
ATOM 721 C CA . HIS A 1 92 ? -5.815 5.696 -4.408 1.00 98.62 92 HIS A CA 1
ATOM 722 C C . HIS A 1 92 ? -5.237 7.116 -4.535 1.00 98.62 92 HIS A C 1
ATOM 724 O O . HIS A 1 92 ? -4.600 7.614 -3.605 1.00 98.62 92 HIS A O 1
ATOM 730 N N . ALA A 1 93 ? -5.490 7.794 -5.661 1.00 98.06 93 ALA A N 1
ATOM 731 C CA . ALA A 1 93 ? -5.037 9.165 -5.891 1.00 98.06 93 ALA A CA 1
ATOM 732 C C . ALA A 1 93 ? -5.819 10.168 -5.036 1.00 98.06 93 ALA A C 1
ATOM 734 O O . ALA A 1 93 ? -5.225 11.091 -4.477 1.00 98.06 93 ALA A O 1
ATOM 735 N N . GLU A 1 94 ? -7.131 9.974 -4.888 1.00 98.50 94 GLU A N 1
ATOM 736 C CA . GLU A 1 94 ? -7.969 10.831 -4.044 1.00 98.50 94 GLU A CA 1
ATOM 737 C C . GLU A 1 94 ? -7.533 10.772 -2.578 1.00 98.50 94 GLU A C 1
ATOM 739 O O . GLU A 1 94 ? -7.327 11.808 -1.939 1.00 98.50 94 GLU A O 1
ATOM 744 N N . LEU A 1 95 ? -7.323 9.565 -2.043 1.00 98.00 95 LEU A N 1
ATOM 745 C CA . LEU A 1 95 ? -6.864 9.401 -0.670 1.00 98.00 95 LEU A CA 1
ATOM 746 C C . LEU A 1 95 ? -5.441 9.940 -0.492 1.00 98.00 95 LEU A C 1
ATOM 748 O O . LEU A 1 95 ? -5.179 10.626 0.495 1.00 98.00 95 LEU A O 1
ATOM 752 N N . HIS A 1 96 ? -4.538 9.700 -1.446 1.00 98.25 96 HIS A N 1
ATOM 753 C CA . HIS A 1 96 ? -3.197 10.286 -1.428 1.00 98.25 96 HIS A CA 1
ATOM 754 C C . HIS A 1 96 ? -3.245 11.820 -1.344 1.00 98.25 96 HIS A C 1
ATOM 756 O O . HIS A 1 96 ? -2.591 12.410 -0.479 1.00 98.25 96 HIS A O 1
ATOM 762 N N . LEU A 1 97 ? -4.072 12.461 -2.178 1.00 97.94 97 LEU A N 1
ATOM 763 C CA . LEU A 1 97 ? -4.280 13.908 -2.162 1.00 97.94 97 LEU A CA 1
ATOM 764 C C . LEU A 1 97 ? -4.762 14.389 -0.789 1.00 97.94 97 LEU A C 1
ATOM 766 O O . LEU A 1 97 ? -4.185 15.319 -0.229 1.00 97.94 97 LEU A O 1
ATOM 770 N N . LEU A 1 98 ? -5.778 13.749 -0.211 1.00 97.38 98 LEU A N 1
ATOM 771 C CA . LEU A 1 98 ? -6.300 14.137 1.102 1.00 97.38 98 LEU A CA 1
ATOM 772 C C . LEU A 1 98 ? -5.265 13.954 2.220 1.00 97.38 98 LEU A C 1
ATOM 774 O O . LEU A 1 98 ? -5.093 14.843 3.058 1.00 97.38 98 LEU A O 1
ATOM 778 N N . LEU A 1 99 ? -4.535 12.835 2.223 1.00 97.62 99 LEU A N 1
ATOM 779 C CA . LEU A 1 99 ? -3.488 12.575 3.213 1.00 97.62 99 LEU A CA 1
ATOM 780 C C . LEU A 1 99 ? -2.314 13.559 3.082 1.00 97.62 99 LEU A C 1
ATOM 782 O O . LEU A 1 99 ? -1.693 13.905 4.093 1.00 97.62 99 LEU A O 1
ATOM 786 N N . SER A 1 100 ? -2.033 14.061 1.876 1.00 96.94 100 SER A N 1
ATOM 787 C CA . SER A 1 100 ? -0.963 15.041 1.636 1.00 96.94 100 SER A CA 1
ATOM 788 C C . SER A 1 100 ? -1.180 16.358 2.373 1.00 96.94 100 SER A C 1
ATOM 790 O O . SER A 1 100 ? -0.220 16.952 2.858 1.00 96.94 100 SER A O 1
ATOM 792 N N . MET A 1 101 ? -2.438 16.762 2.566 1.00 96.25 101 MET A N 1
ATOM 793 C CA . MET A 1 101 ? -2.783 18.014 3.246 1.00 96.25 101 MET A CA 1
ATOM 794 C C . MET A 1 101 ? -2.474 17.975 4.746 1.00 96.25 101 MET A C 1
ATOM 796 O O . MET A 1 101 ? -2.367 19.018 5.390 1.00 96.25 101 MET A O 1
ATOM 800 N N . VAL A 1 102 ? -2.346 16.777 5.323 1.00 93.75 102 VAL A N 1
ATOM 801 C CA . VAL A 1 102 ? -2.156 16.593 6.767 1.00 93.75 102 VAL A CA 1
ATOM 802 C C . VAL A 1 102 ? -0.831 15.946 7.145 1.00 93.75 102 VAL A C 1
ATOM 804 O O . VAL A 1 102 ? -0.502 15.916 8.334 1.00 93.75 102 VAL A O 1
ATOM 807 N N . THR A 1 103 ? -0.058 15.462 6.176 1.00 96.25 103 THR A N 1
ATOM 808 C CA . THR A 1 103 ? 1.218 14.780 6.421 1.00 96.25 103 THR A CA 1
ATOM 809 C C . THR A 1 103 ? 2.368 15.790 6.475 1.00 96.25 103 THR A C 1
ATOM 811 O O . THR A 1 103 ? 2.607 16.490 5.493 1.00 96.25 103 THR A O 1
ATOM 814 N N . PRO A 1 104 ? 3.112 15.895 7.594 1.00 95.12 104 PRO A N 1
ATOM 815 C CA . PRO A 1 104 ? 4.258 16.796 7.672 1.00 95.12 104 PRO A CA 1
ATOM 816 C C . PRO A 1 104 ? 5.367 16.390 6.696 1.00 95.12 104 PRO A C 1
ATOM 818 O O . PRO A 1 104 ? 5.798 15.238 6.695 1.00 95.12 104 PRO A O 1
ATOM 821 N N . LEU A 1 105 ? 5.900 17.355 5.943 1.00 93.44 105 LEU A N 1
ATOM 822 C CA . LEU A 1 105 ? 6.953 17.114 4.949 1.00 93.44 105 LEU A CA 1
ATOM 823 C C . LEU A 1 105 ? 8.181 16.405 5.544 1.00 93.44 105 LEU A C 1
ATOM 825 O O . LEU A 1 105 ? 8.648 15.404 5.007 1.00 93.44 105 LEU A O 1
ATOM 829 N N . GLY A 1 106 ? 8.632 16.850 6.722 1.00 93.69 106 GLY A N 1
ATOM 830 C CA . GLY A 1 106 ? 9.788 16.266 7.405 1.00 93.69 106 GLY A CA 1
ATOM 831 C C . GLY A 1 106 ? 9.607 14.806 7.840 1.00 93.69 106 GLY A C 1
ATOM 832 O O . GLY A 1 106 ? 10.564 14.185 8.292 1.00 93.69 106 GLY A O 1
ATOM 833 N N . TRP A 1 107 ? 8.402 14.229 7.766 1.00 94.00 107 TRP A N 1
ATOM 834 C CA . TRP A 1 107 ? 8.226 12.782 7.938 1.00 94.00 107 TRP A CA 1
ATOM 835 C C . TRP A 1 107 ? 8.719 12.024 6.706 1.00 94.00 107 TRP A C 1
ATOM 837 O O . TRP A 1 107 ? 9.431 11.038 6.859 1.00 94.00 107 TRP A O 1
ATOM 847 N N . LEU A 1 108 ? 8.412 12.531 5.510 1.00 92.25 108 LEU A N 1
ATOM 848 C CA . LEU A 1 108 ? 8.818 11.944 4.232 1.00 92.25 108 LEU A CA 1
ATOM 849 C C . LEU A 1 108 ? 10.329 12.094 4.001 1.00 92.25 108 LEU A C 1
ATOM 851 O O . LEU A 1 108 ? 11.002 11.130 3.655 1.00 92.25 108 LEU A O 1
ATOM 855 N N . GLU A 1 109 ? 10.897 13.262 4.310 1.00 89.69 109 GLU A N 1
ATOM 856 C CA . GLU A 1 109 ? 12.339 13.545 4.146 1.00 89.69 109 GLU A CA 1
ATOM 857 C C . GLU A 1 109 ? 13.257 12.685 5.037 1.00 89.69 109 GLU A C 1
ATOM 859 O O . GLU A 1 109 ? 14.469 12.600 4.810 1.00 89.69 109 GLU A O 1
ATOM 864 N N . ARG A 1 110 ? 12.698 12.084 6.096 1.00 88.38 110 ARG A N 1
ATOM 865 C CA . ARG A 1 110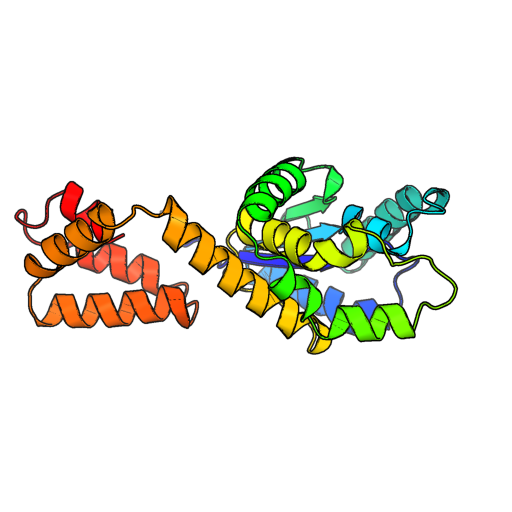 ? 13.426 11.252 7.066 1.00 88.38 110 ARG A CA 1
ATOM 866 C C . ARG A 1 110 ? 13.280 9.756 6.814 1.00 88.38 110 ARG A C 1
ATOM 868 O O . ARG A 1 110 ? 13.889 8.978 7.546 1.00 88.38 110 ARG A O 1
ATOM 875 N N . VAL A 1 111 ? 12.511 9.348 5.807 1.00 86.38 111 VAL A N 1
ATOM 876 C CA . VAL A 1 111 ? 12.428 7.939 5.424 1.00 86.38 111 VAL A CA 1
ATOM 877 C C . VAL A 1 111 ? 13.812 7.495 4.912 1.00 86.38 111 VAL A C 1
ATOM 879 O O . VAL A 1 111 ? 14.324 8.111 3.976 1.00 86.38 111 VAL A O 1
ATOM 882 N N . PRO A 1 112 ? 14.449 6.461 5.504 1.00 79.56 112 PRO A N 1
ATOM 883 C CA . PRO A 1 112 ? 15.838 6.098 5.189 1.00 79.56 112 PRO A CA 1
ATOM 884 C C . PRO A 1 112 ? 16.077 5.800 3.704 1.00 79.56 112 PRO A C 1
ATOM 886 O O . PRO A 1 112 ? 17.042 6.281 3.112 1.00 79.56 112 PRO A O 1
ATOM 889 N N . THR A 1 113 ? 15.134 5.087 3.084 1.00 72.94 113 THR A N 1
ATOM 890 C CA . THR A 1 113 ? 15.181 4.667 1.676 1.00 72.94 113 THR A CA 1
ATOM 891 C C . THR A 1 113 ? 15.266 5.837 0.701 1.00 72.94 113 THR A C 1
ATOM 893 O O . THR A 1 113 ? 15.843 5.676 -0.371 1.00 72.94 113 THR A O 1
ATOM 896 N N . PHE A 1 114 ? 14.730 7.010 1.053 1.00 77.56 114 PHE A N 1
ATOM 897 C CA . PHE A 1 114 ? 14.703 8.173 0.168 1.00 77.56 114 PHE A CA 1
ATOM 898 C C . PHE A 1 114 ? 16.119 8.646 -0.181 1.00 77.56 114 PHE A C 1
ATOM 900 O O . PHE A 1 114 ? 16.464 8.776 -1.356 1.00 77.56 114 PHE A O 1
ATOM 907 N N . LYS A 1 115 ? 16.972 8.835 0.834 1.00 72.69 115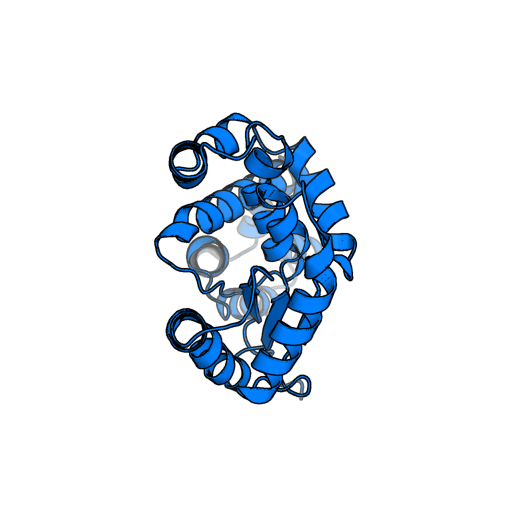 LYS A N 1
ATOM 908 C CA . LYS A 1 115 ? 18.349 9.313 0.634 1.00 72.69 115 LYS A CA 1
ATOM 909 C C . LYS A 1 115 ? 19.226 8.262 -0.036 1.00 72.69 115 LYS A C 1
ATOM 911 O O . LYS A 1 115 ? 20.011 8.599 -0.921 1.00 72.69 115 LYS A O 1
ATOM 916 N N . ASP A 1 116 ? 19.064 7.002 0.355 1.00 77.25 116 ASP A N 1
ATOM 917 C CA . ASP A 1 116 ? 19.861 5.902 -0.188 1.00 77.25 116 ASP A CA 1
ATOM 918 C C . ASP A 1 116 ? 19.557 5.676 -1.673 1.00 77.25 116 ASP A C 1
ATOM 920 O O . ASP A 1 116 ? 20.474 5.575 -2.489 1.00 77.25 116 ASP A O 1
ATOM 924 N N . GLN A 1 117 ? 18.278 5.675 -2.059 1.00 75.06 117 GLN A N 1
ATOM 925 C CA . GLN A 1 117 ? 17.882 5.517 -3.459 1.00 75.06 117 GLN A CA 1
ATOM 926 C C . GLN A 1 117 ? 18.261 6.733 -4.311 1.00 75.06 117 GLN A C 1
ATOM 928 O O . GLN A 1 117 ? 18.719 6.553 -5.439 1.00 75.06 117 GLN A O 1
ATOM 933 N N . GLN A 1 118 ? 18.155 7.954 -3.774 1.00 72.81 118 GLN A N 1
ATOM 934 C CA . GLN A 1 118 ? 18.633 9.158 -4.461 1.00 72.81 118 GLN A CA 1
ATOM 935 C C . GLN A 1 118 ? 20.150 9.100 -4.717 1.00 72.81 118 GLN A C 1
ATOM 937 O O . GLN A 1 118 ? 20.623 9.528 -5.767 1.00 72.81 118 GLN A O 1
ATOM 942 N N . ALA A 1 119 ? 20.923 8.523 -3.791 1.00 74.06 119 ALA A N 1
ATOM 943 C CA . ALA A 1 119 ? 22.363 8.339 -3.955 1.00 74.06 119 ALA A CA 1
ATOM 944 C C . ALA A 1 119 ? 22.735 7.202 -4.926 1.00 74.06 119 ALA A C 1
ATOM 946 O O . ALA A 1 119 ? 23.801 7.264 -5.544 1.00 74.06 119 ALA A O 1
ATOM 947 N N . GLN A 1 120 ? 21.895 6.169 -5.051 1.00 74.69 120 GLN A N 1
ATOM 948 C CA . GLN A 1 120 ? 22.110 5.028 -5.951 1.00 74.69 120 GLN A CA 1
ATOM 949 C C . GLN A 1 120 ? 21.716 5.329 -7.402 1.00 74.69 120 GLN A C 1
ATOM 951 O O . GLN A 1 120 ? 22.367 4.851 -8.326 1.00 74.69 120 GLN A O 1
ATOM 956 N N . LEU A 1 121 ? 20.677 6.136 -7.614 1.00 74.81 121 LEU A N 1
ATOM 957 C CA . LEU A 1 121 ? 20.116 6.443 -8.930 1.00 74.81 121 LEU A CA 1
ATOM 958 C C . LEU A 1 121 ? 20.598 7.813 -9.433 1.00 74.81 121 LEU A C 1
ATOM 960 O O . LEU A 1 121 ? 19.796 8.670 -9.785 1.00 74.81 121 LEU A O 1
ATOM 964 N N . LYS A 1 122 ? 21.922 8.017 -9.465 1.00 69.88 122 LYS A N 1
ATOM 965 C CA . LYS A 1 122 ? 22.546 9.314 -9.804 1.00 69.88 122 LYS A CA 1
ATOM 966 C C . LYS A 1 122 ? 22.256 9.803 -11.222 1.00 69.88 122 LYS A C 1
ATOM 968 O O . LYS A 1 122 ? 22.305 11.004 -11.462 1.00 69.88 122 LYS A O 1
ATOM 973 N N . ASP A 1 123 ? 21.971 8.879 -12.133 1.00 74.50 123 ASP A N 1
ATOM 974 C CA . ASP A 1 123 ? 21.697 9.181 -13.539 1.00 74.50 123 ASP A CA 1
ATOM 975 C C . ASP A 1 123 ? 20.231 9.577 -13.787 1.00 74.50 123 ASP A C 1
ATOM 977 O O . ASP A 1 123 ? 19.852 9.823 -14.928 1.00 74.50 123 ASP A O 1
ATOM 981 N N . ARG A 1 124 ? 19.393 9.618 -12.739 1.00 71.75 124 ARG A N 1
ATOM 982 C CA . ARG A 1 124 ? 17.989 10.042 -12.813 1.00 71.75 124 ARG A CA 1
ATOM 983 C C . ARG A 1 124 ? 17.762 11.282 -11.960 1.00 71.75 124 ARG A C 1
ATOM 985 O O . ARG A 1 124 ? 18.247 11.356 -10.830 1.00 71.75 124 ARG A O 1
ATOM 992 N N . ASP A 1 125 ? 16.963 12.222 -12.458 1.00 78.94 125 ASP A N 1
ATOM 993 C CA . ASP A 1 125 ? 16.524 13.355 -11.646 1.00 78.94 125 ASP A CA 1
ATOM 994 C C . ASP A 1 125 ? 15.393 12.926 -10.698 1.00 78.94 125 ASP A C 1
ATOM 996 O O . ASP A 1 125 ? 14.206 12.957 -11.008 1.00 78.94 125 ASP A O 1
ATOM 1000 N N . LEU A 1 126 ? 15.782 12.464 -9.510 1.00 79.06 126 LEU A N 1
ATOM 1001 C CA . LEU A 1 126 ? 14.851 12.041 -8.462 1.00 79.06 126 LEU A CA 1
ATOM 1002 C C . LEU A 1 126 ? 14.541 13.147 -7.450 1.00 79.06 126 LEU A C 1
ATOM 1004 O O . LEU A 1 126 ? 13.910 12.882 -6.427 1.00 79.06 126 LEU A O 1
ATOM 1008 N N . ALA A 1 127 ? 14.927 14.398 -7.725 1.00 83.06 127 ALA A N 1
ATOM 1009 C CA . ALA A 1 127 ? 14.535 15.553 -6.920 1.00 83.06 127 ALA A CA 1
ATOM 1010 C C . ALA A 1 127 ? 13.078 15.977 -7.208 1.00 83.06 127 ALA A C 1
ATOM 1012 O O . ALA A 1 127 ? 12.763 17.158 -7.349 1.00 83.06 127 ALA A O 1
ATOM 1013 N N . THR A 1 128 ? 12.171 15.003 -7.300 1.00 88.62 128 THR A N 1
ATOM 1014 C CA . THR A 1 128 ? 10.769 15.208 -7.663 1.00 88.62 128 THR A CA 1
ATOM 1015 C C . THR A 1 128 ? 9.854 15.009 -6.462 1.00 88.62 128 THR A C 1
ATOM 1017 O O . THR A 1 128 ? 10.113 14.202 -5.565 1.00 88.62 128 THR A O 1
ATOM 1020 N N . TYR A 1 129 ? 8.718 15.711 -6.463 1.00 91.69 129 TYR A N 1
ATOM 1021 C CA . TYR A 1 129 ? 7.675 15.492 -5.460 1.00 91.69 129 TYR A CA 1
ATOM 1022 C C . TYR A 1 129 ? 7.145 14.054 -5.493 1.00 91.69 129 TYR A C 1
ATOM 1024 O O . TYR A 1 129 ? 6.888 13.483 -4.441 1.00 91.69 129 TYR A O 1
ATOM 1032 N N . GLY A 1 130 ? 7.025 13.446 -6.679 1.00 92.38 130 GLY A N 1
ATOM 1033 C CA . GLY A 1 130 ? 6.571 12.060 -6.810 1.00 92.38 130 GLY A CA 1
ATOM 1034 C C . GLY A 1 130 ? 7.493 11.078 -6.086 1.00 92.38 130 GLY A C 1
ATOM 1035 O O . GLY A 1 130 ? 7.013 10.193 -5.380 1.00 92.38 130 GLY A O 1
ATOM 1036 N N . PHE A 1 131 ? 8.809 11.274 -6.190 1.00 91.56 131 PHE A N 1
ATOM 1037 C CA . PHE A 1 131 ? 9.785 10.444 -5.491 1.00 91.56 131 PHE A CA 1
ATOM 1038 C C . PHE A 1 131 ? 9.840 10.724 -3.981 1.00 91.56 131 PHE A C 1
ATOM 1040 O O . PHE A 1 131 ? 9.985 9.805 -3.186 1.00 91.56 131 PHE A O 1
ATOM 1047 N N . LEU A 1 132 ? 9.653 11.967 -3.535 1.00 92.38 132 LEU A N 1
ATOM 1048 C CA . LEU A 1 132 ? 9.527 12.253 -2.098 1.00 92.38 132 LEU A CA 1
ATOM 1049 C C . LEU A 1 132 ? 8.203 11.730 -1.510 1.00 92.38 132 LEU A C 1
ATOM 1051 O O . LEU A 1 132 ? 8.140 11.305 -0.358 1.00 92.38 132 LEU A O 1
ATOM 1055 N N . GLY A 1 133 ? 7.133 11.778 -2.301 1.00 94.75 133 GLY A N 1
ATOM 1056 C CA . GLY A 1 133 ? 5.761 11.482 -1.905 1.00 94.75 133 GLY A CA 1
ATOM 1057 C C . GLY A 1 133 ? 5.354 10.015 -2.020 1.00 94.75 133 GLY A C 1
ATOM 1058 O O . GLY A 1 133 ? 4.281 9.664 -1.526 1.00 94.75 133 GLY A O 1
ATOM 1059 N N . TYR A 1 134 ? 6.165 9.135 -2.619 1.00 94.81 134 TYR A N 1
ATOM 1060 C CA . TYR A 1 134 ? 5.770 7.731 -2.804 1.00 94.81 134 TYR A CA 1
ATOM 1061 C C . TYR A 1 134 ? 5.430 6.995 -1.493 1.00 94.81 134 TYR A C 1
ATOM 1063 O O . TYR A 1 134 ? 4.467 6.226 -1.510 1.00 94.81 134 TYR A O 1
ATOM 1071 N N . PRO A 1 135 ? 6.087 7.233 -0.334 1.00 95.75 135 PRO A N 1
ATOM 1072 C CA . PRO A 1 135 ? 5.687 6.576 0.914 1.00 95.75 135 PRO A CA 1
ATOM 1073 C C . PRO A 1 135 ? 4.269 6.966 1.358 1.00 95.75 135 PRO A C 1
ATOM 1075 O O . PRO A 1 135 ? 3.544 6.171 1.958 1.00 95.75 135 PRO A O 1
ATOM 1078 N N . LEU A 1 136 ? 3.842 8.189 1.031 1.00 97.44 136 LEU A N 1
ATOM 1079 C CA . LEU A 1 136 ? 2.482 8.655 1.281 1.00 97.44 136 LEU A CA 1
ATOM 1080 C C . LEU A 1 136 ? 1.481 8.022 0.306 1.00 97.44 136 LEU A C 1
ATOM 1082 O O . LEU A 1 136 ? 0.369 7.692 0.710 1.00 97.44 136 LEU A O 1
ATOM 1086 N N . LEU A 1 137 ? 1.860 7.828 -0.962 1.00 98.19 137 LEU A N 1
ATOM 1087 C CA . LEU A 1 137 ? 1.050 7.063 -1.917 1.00 98.19 137 LEU A CA 1
ATOM 1088 C C . LEU A 1 137 ? 0.873 5.614 -1.438 1.00 98.19 137 LEU A C 1
ATOM 1090 O O . LEU A 1 137 ? -0.251 5.131 -1.384 1.00 98.19 137 LEU A O 1
ATOM 1094 N N . GLN A 1 138 ? 1.943 4.974 -0.961 1.00 98.06 138 GLN A N 1
ATOM 1095 C CA . GLN A 1 138 ? 1.877 3.646 -0.342 1.00 98.06 138 GLN A CA 1
ATOM 1096 C C . GLN A 1 138 ? 0.966 3.628 0.894 1.00 98.06 138 GLN A C 1
ATOM 1098 O O . GLN A 1 138 ? 0.224 2.670 1.109 1.00 98.06 138 GLN A O 1
ATOM 1103 N N . SER A 1 139 ? 0.973 4.701 1.690 1.00 98.12 139 SER A N 1
ATOM 1104 C CA . SER A 1 139 ? 0.051 4.838 2.822 1.00 98.12 139 SER A CA 1
ATOM 1105 C C . SER A 1 139 ? -1.409 4.870 2.360 1.00 98.12 139 SER A C 1
ATOM 1107 O O . SER A 1 139 ? -2.254 4.224 2.975 1.00 98.12 139 SER A O 1
ATOM 1109 N N . ALA A 1 140 ? -1.715 5.580 1.268 1.00 98.44 140 ALA A N 1
ATOM 1110 C CA . ALA A 1 140 ? -3.049 5.579 0.672 1.00 98.44 140 ALA A CA 1
ATOM 1111 C C . ALA A 1 140 ? -3.432 4.182 0.156 1.00 98.44 140 ALA A C 1
ATOM 1113 O O . ALA A 1 140 ? -4.517 3.698 0.479 1.00 98.44 140 ALA A O 1
ATOM 1114 N N . ASP A 1 141 ? -2.513 3.506 -0.544 1.00 98.50 141 ASP A N 1
ATOM 1115 C CA . ASP A 1 141 ? -2.718 2.140 -1.033 1.00 98.50 141 ASP A CA 1
ATOM 1116 C C . ASP A 1 141 ? -3.082 1.183 0.109 1.00 98.50 141 ASP A C 1
ATOM 1118 O O . ASP A 1 141 ? -3.990 0.375 -0.034 1.00 98.50 141 ASP A O 1
ATOM 1122 N N . ILE A 1 142 ? -2.418 1.293 1.265 1.00 98.19 142 ILE A N 1
ATOM 1123 C CA . ILE A 1 142 ? -2.688 0.452 2.441 1.00 98.19 142 ILE A CA 1
ATOM 1124 C C . ILE A 1 142 ? -4.016 0.822 3.107 1.00 98.19 142 ILE A C 1
ATOM 1126 O O . ILE A 1 142 ? -4.849 -0.046 3.383 1.00 98.19 142 ILE A O 1
ATOM 1130 N N . LEU A 1 143 ? -4.230 2.105 3.402 1.00 96.69 143 LEU A N 1
ATOM 1131 C CA . LEU A 1 143 ? -5.346 2.544 4.242 1.00 96.69 143 LEU A CA 1
ATOM 1132 C C . LEU A 1 143 ? -6.711 2.400 3.564 1.00 96.69 143 LEU A C 1
ATOM 1134 O O . LEU A 1 143 ? -7.710 2.234 4.270 1.00 96.69 143 LEU A O 1
ATOM 1138 N N . LEU A 1 144 ? -6.757 2.403 2.229 1.00 96.75 144 LEU A N 1
ATOM 1139 C CA . LEU A 1 144 ? -7.993 2.232 1.466 1.00 96.75 144 LEU A CA 1
ATOM 1140 C C . LEU A 1 144 ? -8.666 0.874 1.743 1.00 96.75 144 LEU A C 1
ATOM 1142 O O . LEU A 1 144 ? -9.883 0.810 1.920 1.00 96.75 144 LEU A O 1
ATOM 1146 N N . TYR A 1 145 ? -7.880 -0.200 1.873 1.00 95.38 145 TYR A N 1
ATOM 1147 C CA . TYR A 1 145 ? -8.399 -1.569 2.040 1.00 95.38 145 TYR A CA 1
ATOM 1148 C C . TYR A 1 145 ? -8.487 -2.032 3.497 1.00 95.38 145 TYR A C 1
ATOM 1150 O O . TYR A 1 145 ? -9.158 -3.031 3.790 1.00 95.38 145 TYR A O 1
ATOM 1158 N N . ARG A 1 146 ? -7.841 -1.298 4.415 1.00 91.81 146 ARG A N 1
ATOM 1159 C CA . ARG A 1 146 ? -7.743 -1.621 5.852 1.00 91.81 146 ARG A CA 1
ATOM 1160 C C . ARG A 1 146 ? -7.284 -3.073 6.088 1.00 91.81 146 ARG A C 1
ATOM 1162 O O . ARG A 1 146 ? -8.008 -3.842 6.727 1.00 91.81 146 ARG A O 1
ATOM 1169 N N . PRO A 1 147 ? -6.127 -3.481 5.534 1.00 91.94 147 PRO A N 1
ATOM 1170 C CA . PRO A 1 147 ? -5.636 -4.840 5.682 1.00 91.94 147 PRO A CA 1
ATOM 1171 C C . PRO A 1 147 ? -5.256 -5.130 7.138 1.00 91.94 147 PRO A C 1
ATOM 1173 O O . PRO A 1 147 ? -4.788 -4.248 7.857 1.00 91.94 147 PRO A O 1
ATOM 1176 N N . ALA A 1 148 ? -5.421 -6.385 7.554 1.00 89.00 148 ALA A N 1
ATOM 1177 C CA . ALA A 1 148 ? -4.866 -6.869 8.815 1.00 89.00 148 ALA A CA 1
ATOM 1178 C C . ALA A 1 148 ? -3.345 -7.063 8.702 1.00 89.00 148 ALA A C 1
ATOM 1180 O O . ALA A 1 148 ? -2.618 -6.833 9.666 1.00 89.00 148 ALA A O 1
ATOM 1181 N N . TYR A 1 149 ? -2.861 -7.440 7.512 1.00 92.06 149 TYR A N 1
ATOM 1182 C CA . TYR A 1 149 ? -1.448 -7.714 7.262 1.00 92.06 149 TYR A CA 1
ATOM 1183 C C . TYR A 1 149 ? -0.962 -7.097 5.946 1.00 92.06 149 TYR A C 1
ATOM 1185 O O . TYR A 1 149 ? -1.658 -7.125 4.929 1.00 92.06 149 TYR A O 1
ATOM 1193 N N . VAL A 1 150 ? 0.271 -6.590 5.958 1.00 95.00 150 VAL A N 1
ATOM 1194 C CA . VAL A 1 150 ? 0.977 -6.074 4.777 1.00 95.00 150 VAL A CA 1
ATOM 1195 C C . VAL A 1 150 ? 2.362 -6.733 4.744 1.00 95.00 150 VAL A C 1
ATOM 1197 O O . VAL A 1 150 ? 3.254 -6.288 5.467 1.00 95.00 150 VAL A O 1
ATOM 1200 N N . PRO A 1 151 ? 2.555 -7.834 3.994 1.00 90.94 151 PRO A N 1
ATOM 1201 C CA . PRO A 1 151 ? 3.847 -8.502 3.909 1.00 90.94 151 PRO A CA 1
ATOM 1202 C C . PRO A 1 151 ? 4.835 -7.614 3.152 1.00 90.94 151 PRO A C 1
ATOM 1204 O O . PRO A 1 151 ? 4.595 -7.242 2.002 1.00 90.94 151 PRO A O 1
ATOM 1207 N N . VAL A 1 152 ? 5.943 -7.283 3.808 1.00 88.75 152 VAL A N 1
ATOM 1208 C CA . VAL A 1 152 ? 6.977 -6.392 3.282 1.00 88.75 152 VAL A CA 1
ATOM 1209 C C . VAL A 1 152 ? 8.374 -6.919 3.605 1.00 88.75 152 VAL A C 1
ATOM 1211 O O . VAL A 1 152 ? 8.559 -7.620 4.599 1.00 88.75 152 VAL A O 1
ATOM 1214 N N . GLY A 1 153 ? 9.352 -6.583 2.761 1.00 86.62 153 GLY A N 1
ATOM 1215 C CA . GLY A 1 153 ? 10.770 -6.794 3.059 1.00 86.62 153 GLY A CA 1
ATOM 1216 C C . GLY A 1 153 ? 11.283 -5.824 4.128 1.00 86.62 153 GLY A C 1
ATOM 1217 O O . GLY A 1 153 ? 10.632 -4.822 4.436 1.00 86.62 153 GLY A O 1
ATOM 1218 N N . GLU A 1 154 ? 12.465 -6.105 4.684 1.00 84.44 154 GLU A N 1
ATOM 1219 C CA . GLU A 1 154 ? 13.098 -5.267 5.718 1.00 84.44 154 GLU A CA 1
ATOM 1220 C C . GLU A 1 154 ? 13.291 -3.809 5.263 1.00 84.44 154 GLU A C 1
ATOM 1222 O O . GLU A 1 154 ? 13.128 -2.879 6.052 1.00 84.44 154 GLU A O 1
ATOM 1227 N N . ASP A 1 155 ? 13.548 -3.596 3.971 1.00 83.69 155 ASP A N 1
ATOM 1228 C CA . ASP A 1 155 ? 13.733 -2.283 3.347 1.00 83.69 155 ASP A CA 1
ATOM 1229 C C . ASP A 1 155 ? 12.452 -1.430 3.314 1.00 83.69 155 ASP A C 1
ATOM 1231 O O . ASP A 1 155 ? 12.515 -0.208 3.187 1.00 83.69 155 ASP A O 1
ATOM 1235 N N . GLN A 1 156 ? 11.282 -2.054 3.455 1.00 87.69 156 GLN A N 1
ATOM 1236 C CA . GLN A 1 156 ? 9.971 -1.409 3.360 1.00 87.69 156 GLN A CA 1
ATOM 1237 C C . GLN A 1 156 ? 9.295 -1.209 4.728 1.00 87.69 156 GLN A C 1
ATOM 1239 O O . GLN A 1 156 ? 8.232 -0.587 4.805 1.00 87.69 156 GLN A O 1
ATOM 1244 N N . VAL A 1 157 ? 9.903 -1.683 5.823 1.00 89.56 157 VAL A N 1
ATOM 1245 C CA . VAL A 1 157 ? 9.345 -1.565 7.186 1.00 89.56 157 VAL A CA 1
ATOM 1246 C C . VAL A 1 157 ? 9.096 -0.103 7.563 1.00 89.56 157 VAL A C 1
ATOM 1248 O O . VAL A 1 157 ? 8.035 0.232 8.087 1.00 89.56 157 VAL A O 1
ATOM 1251 N N . ALA A 1 158 ? 10.019 0.798 7.214 1.00 90.88 158 ALA A N 1
ATOM 1252 C CA . ALA A 1 158 ? 9.862 2.229 7.476 1.00 90.88 158 ALA A CA 1
ATOM 1253 C C . ALA A 1 158 ? 8.617 2.834 6.792 1.00 90.88 158 ALA A C 1
ATOM 1255 O O . ALA A 1 158 ? 7.988 3.732 7.353 1.00 90.88 158 ALA A O 1
ATOM 1256 N N . HIS A 1 159 ? 8.224 2.328 5.615 1.00 93.00 159 HIS A N 1
ATOM 1257 C CA . HIS A 1 159 ? 7.021 2.780 4.906 1.00 93.00 159 HIS A CA 1
ATOM 1258 C C . HIS A 1 159 ? 5.727 2.286 5.567 1.00 93.00 159 HIS A C 1
ATOM 1260 O O . HIS A 1 159 ? 4.713 2.990 5.592 1.00 93.00 159 HIS A O 1
ATOM 1266 N N . VAL A 1 160 ? 5.748 1.090 6.155 1.00 93.44 160 VAL A N 1
ATOM 1267 C CA . VAL A 1 160 ? 4.610 0.593 6.938 1.00 93.44 160 VAL A CA 1
ATOM 1268 C C . VAL A 1 160 ? 4.475 1.386 8.240 1.00 93.44 160 VAL A C 1
ATOM 1270 O O . VAL A 1 160 ? 3.369 1.784 8.606 1.00 93.44 160 VAL A O 1
ATOM 1273 N N . GLU A 1 161 ? 5.583 1.713 8.905 1.00 91.94 161 GLU A N 1
ATOM 1274 C CA . GLU A 1 161 ? 5.548 2.518 10.132 1.00 91.94 161 GLU A CA 1
ATOM 1275 C C . GLU A 1 161 ? 5.057 3.953 9.891 1.00 91.94 161 GLU A C 1
ATOM 1277 O O . GLU A 1 161 ? 4.179 4.432 10.616 1.00 91.94 161 GLU A O 1
ATOM 1282 N N . ILE A 1 162 ? 5.524 4.631 8.832 1.00 94.50 162 ILE A N 1
ATOM 1283 C CA . ILE A 1 162 ? 4.999 5.965 8.490 1.00 94.50 162 ILE A CA 1
ATOM 1284 C C . ILE A 1 162 ? 3.503 5.910 8.144 1.00 94.50 162 ILE A C 1
ATOM 1286 O O . ILE A 1 162 ? 2.761 6.808 8.539 1.00 94.50 162 ILE A O 1
ATOM 1290 N N . THR A 1 163 ? 3.025 4.828 7.516 1.00 96.19 163 THR A N 1
ATOM 1291 C CA . THR A 1 163 ? 1.589 4.615 7.266 1.00 96.19 163 THR A CA 1
ATOM 1292 C C . THR A 1 163 ? 0.795 4.598 8.578 1.00 96.19 163 THR A C 1
ATOM 1294 O O . THR A 1 163 ? -0.249 5.247 8.687 1.00 96.19 163 THR A O 1
ATOM 1297 N N . ARG A 1 164 ? 1.300 3.907 9.613 1.00 91.94 164 ARG A N 1
ATOM 1298 C CA . ARG A 1 164 ? 0.667 3.858 10.946 1.00 91.94 164 ARG A CA 1
ATOM 1299 C C . ARG A 1 164 ? 0.643 5.233 11.616 1.00 91.94 164 ARG A C 1
ATOM 1301 O O . ARG A 1 164 ? -0.357 5.589 12.242 1.00 91.94 164 ARG A O 1
ATOM 1308 N N . GLU A 1 165 ? 1.718 6.008 11.491 1.00 93.06 165 GLU A N 1
ATOM 1309 C CA . GLU A 1 165 ? 1.796 7.384 12.006 1.00 93.06 165 GLU A CA 1
ATOM 1310 C C . GLU A 1 165 ? 0.808 8.323 11.297 1.00 93.06 165 GLU A C 1
ATOM 1312 O O . GLU A 1 165 ? 0.082 9.077 11.953 1.00 93.06 165 GLU A O 1
ATOM 1317 N N . ILE A 1 166 ? 0.724 8.245 9.965 1.00 94.94 166 ILE A N 1
ATOM 1318 C CA . ILE A 1 166 ? -0.219 9.030 9.156 1.00 94.94 166 ILE A CA 1
ATOM 1319 C C . ILE A 1 166 ? -1.659 8.698 9.550 1.00 94.94 166 ILE A C 1
ATOM 1321 O O . ILE A 1 166 ? -2.446 9.610 9.805 1.00 94.94 166 ILE A O 1
ATOM 1325 N N . ALA A 1 167 ? -1.993 7.413 9.693 1.00 91.75 167 ALA A N 1
ATOM 1326 C CA . ALA A 1 167 ? -3.316 6.979 10.130 1.00 91.75 167 ALA A CA 1
ATOM 1327 C C . ALA A 1 167 ? -3.664 7.496 11.535 1.00 91.75 167 ALA A C 1
ATOM 1329 O O . ALA A 1 167 ? -4.754 8.030 11.751 1.00 91.75 167 ALA A O 1
ATOM 1330 N N . ARG A 1 168 ? -2.732 7.399 12.495 1.00 87.31 168 ARG A N 1
ATOM 1331 C CA . ARG A 1 168 ? -2.919 7.942 13.851 1.00 87.31 168 ARG A CA 1
ATOM 1332 C C . ARG A 1 168 ? -3.150 9.445 13.830 1.00 87.31 168 ARG A C 1
ATOM 1334 O O . ARG A 1 168 ? -4.055 9.929 14.507 1.00 87.31 168 ARG A O 1
ATOM 1341 N N . ARG A 1 169 ? -2.368 10.181 13.041 1.00 90.62 169 ARG A N 1
ATOM 1342 C CA . ARG A 1 169 ? -2.516 11.629 12.895 1.00 90.62 169 ARG A CA 1
ATOM 1343 C C . ARG A 1 169 ? -3.853 12.001 12.262 1.00 90.62 169 ARG A C 1
ATOM 1345 O O . ARG A 1 169 ? -4.5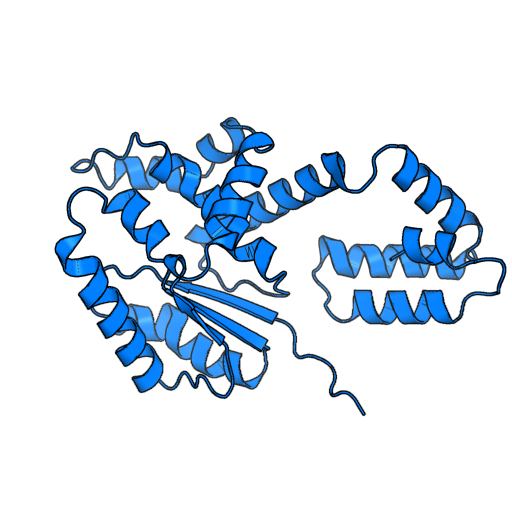36 12.874 12.789 1.00 90.62 169 ARG A O 1
ATOM 1352 N N . PHE A 1 170 ? -4.240 11.333 11.178 1.00 91.44 170 PHE A N 1
ATOM 1353 C CA . PHE A 1 170 ? -5.532 11.543 10.530 1.00 91.44 170 PHE A CA 1
ATOM 1354 C C . PHE A 1 170 ? -6.682 11.306 11.517 1.00 91.44 170 PHE A C 1
ATOM 1356 O O . PHE A 1 170 ? -7.541 12.168 11.691 1.00 91.44 170 PHE A O 1
ATOM 1363 N N . ASN A 1 171 ? -6.648 10.189 12.248 1.00 85.94 171 ASN A N 1
ATOM 1364 C CA . ASN A 1 171 ? -7.645 9.873 13.272 1.00 85.94 171 ASN A CA 1
ATOM 1365 C C . ASN A 1 171 ? -7.638 10.878 14.431 1.00 85.94 171 ASN A C 1
ATOM 1367 O O . ASN A 1 171 ? -8.691 11.198 14.968 1.00 85.94 171 ASN A O 1
ATOM 1371 N N . HIS A 1 172 ? -6.483 11.419 14.810 1.00 82.31 172 HIS A N 1
ATOM 1372 C CA . HIS A 1 172 ? -6.415 12.468 15.824 1.00 82.31 172 HIS A CA 1
ATOM 1373 C C . HIS A 1 172 ? -7.071 13.777 15.351 1.00 82.31 172 HIS A C 1
ATOM 1375 O O . HIS A 1 172 ? -7.806 14.406 16.110 1.00 82.31 172 HIS A O 1
ATOM 1381 N N . LEU A 1 173 ? -6.833 14.173 14.097 1.00 85.00 173 LEU A N 1
ATOM 1382 C CA . LEU A 1 173 ? -7.373 15.408 13.521 1.00 85.00 173 LEU A CA 1
ATOM 1383 C C . LEU A 1 173 ? -8.875 15.307 13.219 1.00 85.00 173 LEU A C 1
ATOM 1385 O O . LEU A 1 173 ? -9.617 16.247 13.494 1.00 85.00 173 LEU A O 1
ATOM 1389 N N . PHE A 1 174 ? -9.326 14.172 12.675 1.00 82.25 174 PHE A N 1
ATOM 1390 C CA . PHE A 1 174 ? -10.675 14.022 12.113 1.00 82.25 174 PHE A CA 1
ATOM 1391 C C . PHE A 1 174 ? -11.545 12.974 12.815 1.00 82.25 174 PHE A C 1
ATOM 1393 O O . PHE A 1 174 ? -12.766 13.030 12.710 1.00 82.25 174 PHE A O 1
ATOM 1400 N N . GLY A 1 175 ? -10.960 12.055 13.587 1.00 68.38 175 GLY A N 1
ATOM 1401 C CA . GLY A 1 175 ? -11.664 10.983 14.307 1.00 68.38 175 GLY A CA 1
ATOM 1402 C C . GLY A 1 175 ? -12.488 11.442 15.518 1.00 68.38 175 GLY A C 1
ATOM 1403 O O . GLY A 1 175 ? -12.964 10.608 16.281 1.00 68.38 175 GLY A O 1
ATOM 1404 N N . GLY A 1 176 ? -12.693 12.756 15.689 1.00 59.66 176 GLY A N 1
ATOM 1405 C CA . GLY A 1 176 ? -13.781 13.299 16.510 1.00 59.66 176 GLY A CA 1
ATOM 1406 C C . GLY A 1 176 ? -13.406 14.282 17.628 1.00 59.66 176 GLY A C 1
ATOM 1407 O O . GLY A 1 176 ? -14.280 14.637 18.428 1.00 59.66 176 GLY A O 1
ATOM 1408 N N . GLY A 1 177 ? -12.162 14.770 17.671 1.00 56.09 177 GLY A N 1
ATOM 1409 C CA . GLY A 1 177 ? -11.716 15.864 18.547 1.00 56.09 177 GLY A CA 1
ATOM 1410 C C . GLY A 1 177 ? -12.006 15.665 20.046 1.00 56.09 177 GLY A C 1
ATOM 1411 O O . GLY A 1 177 ? -12.401 14.590 20.497 1.00 56.09 177 GLY A O 1
ATOM 1412 N N . ALA A 1 178 ? -11.876 16.736 20.838 1.00 56.75 178 ALA A N 1
ATOM 1413 C CA . ALA A 1 178 ? -12.149 16.719 22.284 1.00 56.75 178 ALA A CA 1
ATOM 1414 C C . ALA A 1 178 ? -13.556 16.187 22.645 1.00 56.75 178 ALA A C 1
ATOM 1416 O O . ALA A 1 178 ? -13.760 15.662 23.740 1.00 56.75 178 ALA A O 1
ATOM 1417 N N . SER A 1 179 ? -14.524 16.277 21.720 1.00 64.56 179 SER A N 1
ATOM 1418 C CA . SER A 1 179 ? -15.878 15.742 21.910 1.00 64.56 179 SER A CA 1
ATOM 1419 C C . SER A 1 179 ? -15.934 14.213 21.851 1.00 64.56 179 SER A C 1
ATOM 1421 O O . SER A 1 179 ? -16.729 13.605 22.562 1.00 64.56 179 SER A O 1
ATOM 1423 N N . PHE A 1 180 ? -15.119 13.564 21.016 1.00 69.06 180 PHE A N 1
ATOM 1424 C CA . PHE A 1 180 ? -15.083 12.108 20.918 1.00 69.06 180 PHE A CA 1
ATOM 1425 C C . PHE A 1 180 ? -14.390 11.508 22.129 1.00 69.06 180 PHE A C 1
ATOM 1427 O O . PHE A 1 180 ? -14.969 10.641 22.770 1.00 69.06 180 PHE A O 1
ATOM 1434 N N . ASP A 1 181 ? -13.248 12.052 22.547 1.00 70.69 181 ASP A N 1
ATOM 1435 C CA . ASP A 1 181 ? -12.584 11.602 23.774 1.00 70.69 181 ASP A CA 1
ATOM 1436 C C . ASP A 1 181 ? -13.465 11.802 25.013 1.00 70.69 181 ASP A C 1
ATOM 1438 O O . ASP A 1 181 ? -13.491 10.955 25.909 1.00 70.69 181 ASP A O 1
ATOM 1442 N N . ALA A 1 182 ? -14.230 12.898 25.067 1.00 77.75 182 ALA A N 1
ATOM 1443 C CA . ALA A 1 182 ? -15.219 13.114 26.118 1.00 77.75 182 ALA A CA 1
ATOM 1444 C C . ALA A 1 182 ? -16.359 12.085 26.056 1.00 77.75 182 ALA A C 1
ATOM 1446 O O . ALA A 1 182 ? -16.751 11.553 27.098 1.00 77.75 182 ALA A O 1
ATOM 1447 N N . ARG A 1 183 ? -16.862 11.756 24.857 1.00 79.81 183 ARG A N 1
ATOM 1448 C CA . ARG A 1 183 ? -17.887 10.719 24.653 1.00 79.81 183 ARG A CA 1
ATOM 1449 C C . ARG A 1 183 ? -17.372 9.333 25.027 1.00 79.81 183 ARG A C 1
ATOM 1451 O O . ARG A 1 183 ? -18.046 8.651 25.787 1.00 79.81 183 ARG A O 1
ATOM 1458 N N . VAL A 1 184 ? -16.160 8.964 24.617 1.00 82.69 184 VAL A N 1
ATOM 1459 C CA . VAL A 1 184 ? -15.494 7.705 24.985 1.00 82.69 184 VAL A CA 1
ATOM 1460 C C . VAL A 1 184 ? -15.308 7.641 26.499 1.00 82.69 184 VAL A C 1
ATOM 1462 O O . VAL A 1 184 ? -15.723 6.675 27.127 1.00 82.69 184 VAL A O 1
ATOM 1465 N N . LYS A 1 185 ? -14.752 8.685 27.134 1.00 86.12 185 LYS A N 1
ATOM 1466 C CA . LYS A 1 185 ? -14.591 8.734 28.600 1.00 86.12 185 LYS A CA 1
ATOM 1467 C C . LYS A 1 185 ? -15.926 8.612 29.329 1.00 86.12 185 LYS A C 1
ATOM 1469 O O . LYS A 1 185 ? -15.988 7.956 30.366 1.00 86.12 185 LYS A O 1
ATOM 1474 N N . THR A 1 186 ? -16.976 9.242 28.814 1.00 87.12 186 THR A N 1
ATOM 1475 C CA . THR A 1 186 ? -18.324 9.163 29.389 1.00 87.12 186 THR A CA 1
ATOM 1476 C C . THR A 1 186 ? -18.907 7.764 29.212 1.00 87.12 186 THR A C 1
ATOM 1478 O O . THR A 1 186 ? -19.386 7.186 30.182 1.00 87.12 186 THR A O 1
ATOM 1481 N N . ALA A 1 187 ? -18.775 7.171 28.028 1.00 87.31 187 ALA A N 1
ATOM 1482 C CA . ALA A 1 187 ? -19.239 5.822 27.734 1.00 87.31 187 ALA A CA 1
ATOM 1483 C C . ALA A 1 187 ? -18.496 4.759 28.563 1.00 87.31 187 ALA A C 1
ATOM 1485 O O . ALA A 1 187 ? -19.122 3.879 29.148 1.00 87.31 187 ALA A O 1
ATOM 1486 N N . LEU A 1 188 ? -17.176 4.893 28.738 1.00 90.31 188 LEU A N 1
ATOM 1487 C CA . LEU A 1 188 ? -16.375 4.009 29.593 1.00 90.31 188 LEU A CA 1
ATOM 1488 C C . LEU A 1 188 ? -16.836 4.025 31.055 1.00 90.31 188 LEU A C 1
ATOM 1490 O O . LEU A 1 188 ? -16.707 3.010 31.742 1.00 90.31 188 LEU A O 1
ATOM 1494 N N . LYS A 1 189 ? -17.374 5.149 31.553 1.00 91.75 189 LYS A N 1
ATOM 1495 C CA . LYS A 1 189 ? -17.926 5.234 32.917 1.00 91.75 189 LYS A CA 1
ATOM 1496 C C . LYS A 1 189 ? -19.182 4.380 33.105 1.00 91.75 189 LYS A C 1
ATOM 1498 O O . LYS A 1 189 ? -19.466 4.005 34.237 1.00 91.75 189 LYS A O 1
ATOM 1503 N N . LEU A 1 190 ? -19.901 4.063 32.026 1.00 90.31 190 LEU A N 1
ATOM 1504 C CA . LEU A 1 190 ? -21.115 3.240 32.052 1.00 90.31 190 LEU A CA 1
ATOM 1505 C C . LEU A 1 190 ? -20.805 1.733 32.124 1.00 90.31 190 LEU A C 1
ATOM 1507 O O . LEU A 1 190 ? -21.658 0.949 32.560 1.00 90.31 190 LEU A O 1
ATOM 1511 N N . LEU A 1 191 ? -19.588 1.343 31.728 1.00 90.12 191 LEU A N 1
ATOM 1512 C CA . LEU A 1 191 ? -19.066 -0.017 31.865 1.00 90.12 191 LEU A CA 1
ATOM 1513 C C . LEU A 1 191 ? -18.689 -0.325 33.318 1.00 90.12 191 LEU A C 1
ATOM 1515 O O . LEU A 1 191 ? -18.255 0.559 34.070 1.00 90.12 191 LEU A O 1
ATOM 1519 N N . SER A 1 192 ? -18.805 -1.602 33.691 1.00 91.81 192 SER A N 1
ATOM 1520 C CA . SER A 1 192 ? -18.264 -2.102 34.956 1.00 91.81 192 SER A CA 1
ATOM 1521 C C . SER A 1 192 ? -16.732 -1.972 34.991 1.00 91.81 192 SER A C 1
ATOM 1523 O O . SER A 1 192 ? -16.085 -1.785 33.959 1.00 91.81 192 SER A O 1
ATOM 1525 N N . GLY A 1 193 ? -16.127 -2.065 36.181 1.00 90.56 193 GLY A N 1
ATOM 1526 C CA . GLY A 1 193 ? -14.666 -2.016 36.311 1.00 90.56 193 GLY A CA 1
ATOM 1527 C C . GLY A 1 193 ? -13.966 -3.113 35.501 1.00 90.56 193 GLY A C 1
ATOM 1528 O O . GLY A 1 193 ? -13.006 -2.822 34.795 1.00 90.56 193 GLY A O 1
ATOM 1529 N N . ALA A 1 194 ? -14.497 -4.339 35.544 1.00 91.75 194 ALA A N 1
ATOM 1530 C CA . ALA A 1 194 ? -13.966 -5.475 34.793 1.00 91.75 194 ALA A CA 1
ATOM 1531 C C . ALA A 1 194 ? -14.120 -5.288 33.274 1.00 91.75 194 ALA A C 1
ATOM 1533 O O . ALA A 1 194 ? -13.157 -5.473 32.530 1.00 91.75 194 ALA A O 1
ATOM 1534 N N . ASP A 1 195 ? -15.293 -4.841 32.814 1.00 92.19 195 ASP A N 1
ATOM 1535 C CA . ASP A 1 195 ? -15.548 -4.629 31.383 1.00 92.19 195 ASP A CA 1
ATOM 1536 C C . ASP A 1 195 ? -14.724 -3.477 30.816 1.00 92.19 195 ASP A C 1
ATOM 1538 O O . ASP A 1 195 ? -14.294 -3.529 29.669 1.00 92.19 195 ASP A O 1
ATOM 1542 N N . ARG A 1 196 ? -14.459 -2.438 31.617 1.00 93.00 196 ARG A N 1
ATOM 1543 C CA . ARG A 1 196 ? -13.596 -1.328 31.208 1.00 93.00 196 ARG A CA 1
ATOM 1544 C C . ARG A 1 196 ? -12.158 -1.788 30.984 1.00 93.00 196 ARG A C 1
ATOM 1546 O O . ARG A 1 196 ? -11.560 -1.391 29.986 1.00 93.00 196 ARG A O 1
ATOM 1553 N N . THR A 1 197 ? -11.616 -2.612 31.881 1.00 92.25 197 THR A N 1
ATOM 1554 C CA . THR A 1 197 ? -10.277 -3.198 31.717 1.00 92.25 197 THR A CA 1
ATOM 1555 C C . THR A 1 197 ? -10.231 -4.068 30.466 1.00 92.25 197 THR A C 1
ATOM 1557 O O . THR A 1 197 ? -9.388 -3.854 29.599 1.00 92.25 197 THR A O 1
ATOM 1560 N N . ARG A 1 198 ? -11.215 -4.960 30.305 1.00 92.00 198 ARG A N 1
ATOM 1561 C CA . ARG A 1 198 ? -11.312 -5.850 29.144 1.00 92.00 198 ARG A CA 1
ATOM 1562 C C . ARG A 1 198 ? -11.458 -5.085 27.827 1.00 92.00 198 ARG A C 1
ATOM 1564 O O . ARG A 1 198 ? -10.821 -5.427 26.837 1.00 92.00 198 ARG A O 1
ATOM 1571 N N . TYR A 1 199 ? -12.248 -4.015 27.815 1.00 92.25 199 TYR A N 1
ATOM 1572 C CA . TYR A 1 199 ? -12.360 -3.109 26.675 1.00 92.25 199 TYR A CA 1
ATOM 1573 C C . TYR A 1 199 ? -11.011 -2.477 26.318 1.00 92.25 199 TYR A C 1
ATOM 1575 O O . TYR A 1 199 ? -10.653 -2.424 25.145 1.00 92.25 199 TYR A O 1
ATOM 1583 N N . GLN A 1 200 ? -10.256 -1.986 27.307 1.00 90.06 200 GLN A N 1
ATOM 1584 C CA . GLN A 1 200 ? -8.956 -1.355 27.067 1.00 90.06 200 GLN A CA 1
ATOM 1585 C C . GLN A 1 200 ? -7.937 -2.351 26.512 1.00 90.06 200 GLN A C 1
ATOM 1587 O O . GLN A 1 200 ? -7.215 -2.009 25.578 1.00 90.06 200 GLN A O 1
ATOM 1592 N N . GLU A 1 201 ? -7.916 -3.578 27.033 1.00 90.94 201 GLU A N 1
ATOM 1593 C CA . GLU A 1 201 ? -7.076 -4.667 26.526 1.00 90.94 201 GLU A CA 1
ATOM 1594 C C . GLU A 1 201 ? -7.422 -5.016 25.076 1.00 90.94 201 GLU A C 1
ATOM 1596 O O . GLU A 1 201 ? -6.537 -5.022 24.223 1.00 90.94 201 GLU A O 1
ATOM 1601 N N . LEU A 1 202 ? -8.708 -5.219 24.770 1.00 89.12 202 LEU A N 1
ATOM 1602 C CA . LEU A 1 202 ? -9.172 -5.527 23.414 1.00 89.12 202 LEU A CA 1
ATOM 1603 C C . LEU A 1 202 ? -8.924 -4.367 22.443 1.00 89.12 202 LEU A C 1
ATOM 1605 O O . LEU A 1 202 ? -8.463 -4.579 21.325 1.00 89.12 202 LEU A O 1
ATOM 1609 N N . ARG A 1 203 ? -9.171 -3.122 22.861 1.00 85.50 203 ARG A N 1
ATOM 1610 C CA . ARG A 1 203 ? -8.899 -1.938 22.036 1.00 85.50 203 ARG A CA 1
ATOM 1611 C C . ARG A 1 203 ? -7.412 -1.824 21.726 1.00 85.50 203 ARG A C 1
ATOM 1613 O O . ARG A 1 203 ? -7.047 -1.539 20.590 1.00 85.50 203 ARG A O 1
ATOM 1620 N N . ARG A 1 204 ? -6.560 -2.060 22.723 1.00 83.69 204 ARG A N 1
ATOM 1621 C CA . ARG A 1 204 ? -5.108 -2.061 22.557 1.00 83.69 204 ARG A CA 1
ATOM 1622 C C . ARG A 1 204 ? -4.662 -3.184 21.620 1.00 83.69 204 ARG A C 1
ATOM 1624 O O . ARG A 1 204 ? -3.887 -2.928 20.707 1.00 83.69 204 ARG A O 1
ATOM 1631 N N . ALA A 1 205 ? -5.196 -4.392 21.785 1.00 82.06 205 ALA A N 1
ATOM 1632 C CA . ALA A 1 205 ? -4.920 -5.517 20.894 1.00 82.06 205 ALA A CA 1
ATOM 1633 C C . ALA A 1 205 ? -5.322 -5.211 19.439 1.00 82.06 205 ALA A C 1
ATOM 1635 O O . ALA A 1 205 ? -4.541 -5.454 18.521 1.00 82.06 205 ALA A O 1
ATOM 1636 N N . ALA A 1 206 ? -6.483 -4.585 19.227 1.00 76.81 206 ALA A N 1
ATOM 1637 C CA . ALA A 1 206 ? -6.946 -4.183 17.901 1.00 76.81 206 ALA A CA 1
ATOM 1638 C C . ALA A 1 206 ? -6.082 -3.070 17.276 1.00 76.81 206 ALA A C 1
ATOM 1640 O O . ALA A 1 206 ? -5.706 -3.157 16.110 1.00 76.81 206 ALA A O 1
ATOM 1641 N N . GLN A 1 207 ? -5.770 -2.012 18.033 1.00 70.88 207 GLN A N 1
ATOM 1642 C CA . GLN A 1 207 ? -5.107 -0.812 17.504 1.00 70.88 207 GLN A CA 1
ATOM 1643 C C . GLN A 1 207 ? -3.582 -0.939 17.424 1.00 70.88 207 GLN A C 1
ATOM 1645 O O . GLN A 1 207 ? -2.967 -0.441 16.482 1.00 70.88 207 GLN A O 1
ATOM 1650 N N . GLU A 1 208 ? -2.957 -1.575 18.413 1.00 71.94 208 GLU A N 1
ATOM 1651 C CA . GLU A 1 208 ? -1.500 -1.671 18.513 1.00 71.94 208 GLU A CA 1
ATOM 1652 C C . GLU A 1 208 ? -0.994 -2.987 17.928 1.00 71.94 208 GLU A C 1
ATOM 1654 O O . GLU A 1 208 ? -0.109 -2.963 17.074 1.00 71.94 208 GLU A O 1
ATOM 1659 N N . ALA A 1 209 ? -1.581 -4.116 18.337 1.00 70.19 209 ALA A N 1
ATOM 1660 C CA . ALA A 1 209 ? -1.114 -5.448 17.949 1.00 70.19 209 ALA A CA 1
ATOM 1661 C C . ALA A 1 209 ? -1.724 -5.971 16.635 1.00 70.19 209 ALA A C 1
ATOM 1663 O O . ALA A 1 209 ? -1.265 -6.988 16.123 1.00 70.19 209 ALA A O 1
ATOM 1664 N N . GLY A 1 210 ? -2.732 -5.286 16.080 1.00 66.38 210 GLY A N 1
ATOM 1665 C CA . GLY A 1 210 ? -3.395 -5.698 14.839 1.00 66.38 210 GLY A CA 1
ATOM 1666 C C . GLY A 1 210 ? -4.192 -7.000 14.970 1.00 66.38 210 GLY A C 1
ATOM 1667 O O . GLY A 1 210 ? -4.385 -7.701 13.980 1.00 66.38 210 GLY A O 1
ATOM 1668 N N . ASP A 1 211 ? -4.640 -7.348 16.179 1.00 77.75 211 ASP A N 1
ATOM 1669 C CA . ASP A 1 211 ? -5.433 -8.553 16.415 1.00 77.75 211 ASP A CA 1
ATOM 1670 C C . ASP A 1 211 ? -6.805 -8.434 15.730 1.00 77.75 211 ASP A C 1
ATOM 1672 O O . ASP A 1 211 ? -7.672 -7.674 16.164 1.00 77.75 211 ASP A O 1
ATOM 1676 N N . ALA A 1 212 ? -7.014 -9.208 14.662 1.00 75.50 212 ALA A N 1
ATOM 1677 C CA . ALA A 1 212 ? -8.251 -9.210 13.886 1.00 75.50 212 ALA A CA 1
ATOM 1678 C C . ALA A 1 212 ? -9.467 -9.765 14.659 1.00 75.50 212 ALA A C 1
ATOM 1680 O O . ALA A 1 212 ? -10.607 -9.465 14.297 1.00 75.50 212 ALA A O 1
ATOM 1681 N N . ALA A 1 213 ? -9.257 -10.542 15.728 1.00 80.44 213 ALA A N 1
ATOM 1682 C CA . ALA A 1 213 ? -10.330 -11.061 16.577 1.00 80.44 213 ALA A CA 1
ATOM 1683 C C . ALA A 1 213 ? -10.759 -10.061 17.663 1.00 80.44 213 ALA A C 1
ATOM 1685 O O . ALA A 1 213 ? -11.882 -10.137 18.182 1.00 80.44 213 ALA A O 1
ATOM 1686 N N . ALA A 1 214 ? -9.895 -9.100 17.996 1.00 84.06 214 ALA A N 1
ATOM 1687 C CA . ALA A 1 214 ? -10.166 -8.118 19.034 1.00 84.06 214 ALA A CA 1
ATOM 1688 C C . ALA A 1 214 ? -11.362 -7.194 18.708 1.00 84.06 214 ALA A C 1
ATOM 1690 O O . ALA A 1 214 ? -12.206 -7.035 19.590 1.00 84.06 214 ALA A O 1
ATOM 1691 N N . PRO A 1 215 ? -11.547 -6.660 17.478 1.00 80.50 215 PRO A N 1
ATOM 1692 C CA . PRO A 1 215 ? -12.740 -5.888 17.119 1.00 80.50 215 PRO A CA 1
ATOM 1693 C C . PRO A 1 215 ? -14.049 -6.667 17.285 1.00 80.50 215 PRO A C 1
ATOM 1695 O O . PRO A 1 215 ? -15.027 -6.128 17.800 1.00 80.50 215 PRO A O 1
ATOM 1698 N N . VAL A 1 216 ? -14.064 -7.949 16.901 1.00 85.38 216 VAL A N 1
ATOM 1699 C CA . VAL A 1 216 ? -15.246 -8.820 17.037 1.00 85.38 216 VAL A CA 1
ATOM 1700 C C . VAL A 1 216 ? -15.565 -9.055 18.512 1.00 85.38 216 VAL A C 1
ATOM 1702 O O . VAL A 1 216 ? -16.710 -8.921 18.942 1.00 85.38 216 VAL A O 1
ATOM 1705 N N . SER A 1 217 ? -14.536 -9.339 19.310 1.00 88.25 217 SER A N 1
ATOM 1706 C CA . SER A 1 217 ? -14.665 -9.529 20.757 1.00 88.25 217 SER A CA 1
ATOM 1707 C C . SER A 1 217 ? -15.137 -8.258 21.465 1.00 88.25 217 SER A C 1
ATOM 1709 O O . SER A 1 217 ? -15.908 -8.320 22.420 1.00 88.25 217 SER A O 1
ATOM 1711 N N . LEU A 1 218 ? -14.703 -7.094 20.982 1.00 87.62 218 LEU A N 1
ATOM 1712 C CA . LEU A 1 218 ? -15.082 -5.790 21.509 1.00 87.62 218 LEU A CA 1
ATOM 1713 C C . LEU A 1 218 ? -16.544 -5.464 21.165 1.00 87.62 218 LEU A C 1
ATOM 1715 O O . LEU A 1 218 ? -17.287 -5.019 22.037 1.00 87.62 218 LEU A O 1
ATOM 1719 N N . GLN A 1 219 ? -17.006 -5.791 19.953 1.00 85.50 219 GLN A N 1
ATOM 1720 C CA . GLN A 1 219 ? -18.427 -5.710 19.594 1.00 85.50 219 GLN A CA 1
ATOM 1721 C C . GLN A 1 219 ? -19.298 -6.638 20.451 1.00 85.50 219 GLN A C 1
ATOM 1723 O O . GLN A 1 219 ? -20.343 -6.204 20.938 1.00 85.50 219 GLN A O 1
ATOM 1728 N N . ALA A 1 220 ? -18.863 -7.881 20.680 1.00 88.75 220 ALA A N 1
ATOM 1729 C CA . ALA A 1 220 ? -19.573 -8.826 21.541 1.00 88.75 220 ALA A CA 1
ATOM 1730 C C . ALA A 1 220 ? -19.676 -8.306 22.986 1.00 88.75 220 ALA A C 1
ATOM 1732 O O . ALA A 1 220 ? -20.773 -8.242 23.539 1.00 88.75 220 ALA A O 1
ATOM 1733 N N . LEU A 1 221 ? -18.561 -7.821 23.550 1.00 90.56 221 LEU A N 1
ATOM 1734 C CA . LEU A 1 221 ? -18.519 -7.216 24.885 1.00 90.56 221 LEU A CA 1
ATOM 1735 C C . LEU A 1 221 ? -19.517 -6.059 25.025 1.00 90.56 221 LEU A C 1
ATOM 1737 O O . LEU A 1 221 ? -20.175 -5.940 26.057 1.00 90.56 221 LEU A O 1
ATOM 1741 N N . LEU A 1 222 ? -19.623 -5.200 24.004 1.00 89.00 222 LEU A N 1
ATOM 1742 C CA . LEU A 1 222 ? -20.525 -4.045 24.004 1.00 89.00 222 LEU A CA 1
ATOM 1743 C C . LEU A 1 222 ? -21.996 -4.431 23.789 1.00 89.00 222 LEU A C 1
ATOM 1745 O O . LEU A 1 222 ? -22.885 -3.749 24.304 1.00 89.00 222 LEU A O 1
ATOM 1749 N N . ALA A 1 223 ? -22.270 -5.512 23.056 1.00 87.25 223 ALA A N 1
ATOM 1750 C CA . ALA A 1 223 ? -23.624 -6.012 22.832 1.00 87.25 223 ALA A CA 1
ATOM 1751 C C . ALA A 1 223 ? -24.267 -6.549 24.122 1.00 87.25 223 ALA A C 1
ATOM 1753 O O . ALA A 1 223 ? -25.458 -6.323 24.343 1.00 87.25 223 ALA A O 1
ATOM 1754 N N . GLU A 1 224 ? -23.466 -7.179 24.987 1.00 89.12 224 GLU A N 1
ATOM 1755 C CA . GLU A 1 224 ? -23.878 -7.742 26.282 1.00 89.12 224 GLU A CA 1
ATOM 1756 C C . GLU A 1 224 ? -24.108 -6.679 27.373 1.00 89.12 224 GLU A C 1
ATOM 1758 O O . GLU A 1 224 ? -24.601 -6.987 28.459 1.00 89.12 224 GLU A O 1
ATOM 1763 N N . GLN A 1 225 ? -23.778 -5.410 27.104 1.00 90.56 225 GLN A N 1
ATOM 1764 C CA . GLN A 1 225 ? -23.897 -4.354 28.105 1.00 90.56 225 GLN A CA 1
ATOM 1765 C C . GLN A 1 225 ? -25.355 -3.981 28.411 1.00 90.56 225 GLN A C 1
ATOM 1767 O O . GLN A 1 225 ? -26.200 -3.948 27.508 1.00 90.56 225 GLN A O 1
ATOM 1772 N N . PRO A 1 226 ? -25.656 -3.610 29.672 1.00 85.75 226 PRO A N 1
ATOM 1773 C CA . PRO A 1 226 ? -27.001 -3.228 30.088 1.00 85.75 226 PRO A CA 1
ATOM 1774 C C . PRO A 1 226 ? -27.514 -1.985 29.336 1.00 85.75 226 PRO A C 1
ATOM 1776 O O . PRO A 1 226 ? -26.706 -1.186 28.859 1.00 85.75 226 PRO A O 1
ATOM 1779 N N . PRO A 1 227 ? -28.840 -1.737 29.312 1.00 84.31 227 PRO A N 1
ATOM 1780 C CA . PRO A 1 227 ? -29.466 -0.650 28.540 1.00 84.31 227 PRO A CA 1
ATOM 1781 C C . PRO A 1 227 ? -28.930 0.761 28.820 1.00 84.31 227 PRO A C 1
ATOM 1783 O O . PRO A 1 227 ? -29.059 1.644 27.981 1.00 84.31 227 PRO A O 1
ATOM 1786 N N . ARG A 1 228 ? -28.303 0.978 29.986 1.00 83.25 228 ARG A N 1
ATOM 1787 C CA . ARG A 1 228 ? -27.610 2.233 30.321 1.00 83.25 228 ARG A CA 1
ATOM 1788 C C . ARG A 1 228 ? -26.437 2.548 29.384 1.00 83.25 228 ARG A C 1
ATOM 1790 O O . ARG A 1 228 ? -26.038 3.700 29.311 1.00 83.25 228 ARG A O 1
ATOM 1797 N N . VAL A 1 229 ? -25.872 1.543 28.710 1.00 86.62 229 VAL A N 1
ATOM 1798 C CA . VAL A 1 229 ? -24.900 1.696 27.620 1.00 86.62 229 VAL A CA 1
ATOM 1799 C C . VAL A 1 229 ? -25.692 1.728 26.315 1.00 86.62 229 VAL A C 1
ATOM 1801 O O . VAL A 1 229 ? -25.846 0.713 25.629 1.00 86.62 229 VAL A O 1
ATOM 1804 N N . ASP A 1 230 ? -26.266 2.894 26.034 1.00 85.25 230 ASP A N 1
ATOM 1805 C CA . ASP A 1 230 ? -27.138 3.121 24.885 1.00 85.25 230 ASP A CA 1
ATOM 1806 C C . ASP A 1 230 ? -26.382 3.071 23.540 1.00 85.25 230 ASP A C 1
ATOM 1808 O O . ASP A 1 230 ? -25.162 2.899 23.476 1.00 85.25 230 ASP A O 1
ATOM 1812 N N . ALA A 1 231 ? -27.110 3.216 22.431 1.00 81.06 231 ALA A N 1
ATOM 1813 C CA . ALA A 1 231 ? -26.529 3.162 21.089 1.00 81.06 231 ALA A CA 1
ATOM 1814 C C . ALA A 1 231 ? -25.453 4.239 20.849 1.00 81.06 231 ALA A C 1
ATOM 1816 O O . ALA A 1 231 ? -24.489 3.987 20.129 1.00 81.06 231 ALA A O 1
ATOM 1817 N N . SER A 1 232 ? -25.584 5.411 21.478 1.00 80.31 232 SER A N 1
ATOM 1818 C CA . SER A 1 232 ? -24.611 6.503 21.373 1.00 80.31 232 SER A CA 1
ATOM 1819 C C . SER A 1 232 ? -23.315 6.161 22.111 1.00 80.31 232 SER A C 1
ATOM 1821 O O . SER A 1 232 ? -22.221 6.330 21.573 1.00 80.31 232 SER A O 1
ATOM 1823 N N . ALA A 1 233 ? -23.428 5.601 23.318 1.00 81.81 233 ALA A N 1
ATOM 1824 C CA . ALA A 1 233 ? -22.297 5.119 24.096 1.00 81.81 233 ALA A CA 1
ATOM 1825 C C . ALA A 1 233 ? -21.587 3.948 23.405 1.00 81.81 233 ALA A C 1
ATOM 1827 O O . ALA A 1 233 ? -20.359 3.922 23.371 1.00 81.81 233 ALA A O 1
ATOM 1828 N N . ARG A 1 234 ? -22.337 3.012 22.806 1.00 83.38 234 ARG A N 1
ATOM 1829 C CA . ARG A 1 234 ? -21.763 1.907 22.020 1.00 83.38 234 ARG A CA 1
ATOM 1830 C C . ARG A 1 234 ? -21.013 2.429 20.798 1.00 83.38 234 ARG A C 1
ATOM 1832 O O . ARG A 1 234 ? -19.868 2.045 20.614 1.00 83.38 234 ARG A O 1
ATOM 1839 N N . ALA A 1 235 ? -21.602 3.356 20.042 1.00 78.88 235 ALA A N 1
ATOM 1840 C CA . ALA A 1 235 ? -20.958 3.972 18.880 1.00 78.88 235 ALA A CA 1
ATOM 1841 C C . ALA A 1 235 ? -19.694 4.771 19.238 1.00 78.88 235 ALA A C 1
ATOM 1843 O O . ALA A 1 235 ? -18.791 4.895 18.422 1.00 78.88 235 ALA A O 1
ATOM 1844 N N . ALA A 1 236 ? -19.614 5.322 20.452 1.00 80.56 236 ALA A N 1
ATOM 1845 C CA . ALA A 1 236 ? -18.402 5.976 20.938 1.00 80.56 236 ALA A CA 1
ATOM 1846 C C . ALA A 1 236 ? -17.306 4.983 21.369 1.00 80.56 236 ALA A C 1
ATOM 1848 O O . ALA A 1 236 ? -16.150 5.378 21.485 1.00 80.56 236 ALA A O 1
ATOM 1849 N N . LEU A 1 237 ? -17.661 3.729 21.665 1.00 80.75 237 LEU A N 1
ATOM 1850 C CA . LEU A 1 237 ? -16.740 2.680 22.112 1.00 80.75 237 LEU A CA 1
ATOM 1851 C C . LEU A 1 237 ? -16.302 1.743 20.969 1.00 80.75 237 LEU A C 1
ATOM 1853 O O . LEU A 1 237 ? -15.314 1.037 21.114 1.00 80.75 237 LEU A O 1
ATOM 1857 N N . THR A 1 238 ? -17.004 1.719 19.840 1.00 70.38 238 THR A N 1
ATOM 1858 C CA . THR A 1 238 ? -16.608 0.979 18.626 1.00 70.38 238 THR A CA 1
ATOM 1859 C C . THR A 1 238 ? -15.758 1.828 17.698 1.00 70.38 238 THR A C 1
ATOM 1861 O O . THR A 1 238 ? -14.749 1.301 17.185 1.00 70.38 238 THR A O 1
#

Sequence (238 aa):
MSTPSRPRVLSGMRPTGQLHLGNFHGALRNWVDLQRDYDGYFFVADWHALTTGYEDTSALQANIRSMLIDWLAAGLDPATCTIFVQSHVPEHAELHLLLSMVTPLGWLERVPTFKDQQAQLKDRDLATYGFLGYPLLQSADILLYRPAYVPVGEDQVAHVEITREIARRFNHLFGGGASFDARVKTALKLLSGADRTRYQELRRAAQEAGDAAAPVSLQALLAEQPPRVDASARAALT

Foldseek 3Di:
DDDDAQFEEEEEDELPDADDPCCCVVPLVVLLVCLVRHQYEYEHAHLLNCLFVVVDCPCSVVSRVNVVVVSVVSPDDCVRYHYYYPVVDCQLVVQLVVLVVQQDLVLLVPLPCLVVVCVVPVVTDNVDPSSSSVLSSVLSSCVVVVGLYYDDDPSCVSSVVVSLVSVVRCCDVPVAHPVLVVLQVVLLVQDDPVLSVLLVVLVCCCSPVSPPCSVVVNLVSLVPGDCSNPPSSSVSSD

Secondary structure (DSSP, 8-state):
-PPPPPPEEEEEE---SS--HHHIIIIIHHHHHHHHHSEEEEEE-HHHHHHHHTT--TTHHHHHHHHHHHHHHHT--TTTSEEEEGGG-THHHHHHHHHHTTS-HHHHTT-HHHHHHHHH-TTS---SHHHHHHHHHHHHHHHHH--SB----GGGHHHHHHHHHHHHHHHHHHS-HHHHHHHHHHHHHHS-HHHHHHHHHHHHHHHTS--TTHHHHHHHHHHTS-TTS-HHHHHHH-